Protein AF-A0A914CLN5-F1 (afdb_monomer)

Solvent-accessible surface area (backbone atoms only — not comparable to full-atom values): 12806 Å² total; per-residue (Å²): 121,73,67,61,58,52,56,51,52,61,54,66,71,67,70,72,86,76,73,74,72,50,69,65,57,56,50,52,52,50,51,52,51,51,50,51,52,50,62,74,67,46,94,70,72,65,47,95,75,81,82,74,84,76,81,74,65,47,82,95,55,35,88,79,65,81,69,77,77,56,83,78,65,52,71,94,74,66,58,63,70,63,23,67,44,82,54,98,75,32,36,36,35,22,18,42,55,12,33,41,36,35,27,45,87,72,34,80,76,46,71,30,63,67,36,93,45,80,78,50,65,46,94,64,91,49,78,90,46,24,83,76,19,23,30,37,37,16,49,47,80,71,48,100,68,31,35,34,33,18,14,32,43,53,16,35,32,38,35,28,71,89,75,67,39,71,47,73,81,38,57,40,52,40,68,56,95,86,42,42,39,35,12,28,38,39,56,49,73,78,52,100,87,42,76,49,66,35,26,66,16,59,84,38,33,69,96,45,40,71,54,48,70,65,19,56,58,88,52,44,89

Nearest PDB structures (foldseek):
  4a2l-assembly2_C  TM=6.914E-01  e=2.830E-03  Bacteroides thetaiotaomicron VPI-5482
  4a2m-assembly2_D  TM=4.214E-01  e=9.153E-04  Bacteroides thetaiotaomicron VPI-5482
  4a2l-assembly3_F  TM=4.280E-01  e=2.830E-03  Bacteroides thetaiotaomicron VPI-5482
  4a2m-assembly1_B  TM=4.000E-01  e=1.981E-03  Bacteroides thetaiotaomicron VPI-5482
  4a2m-assembly2_C  TM=4.150E-01  e=2.666E-03  Bacteroides thetaiotaomicron VPI-5482

pLDDT: mean 89.73, std 12.24, range [42.56, 98.62]

Mean predicted aligned error: 9.11 Å

Secondary structure (DSSP, 8-state):
-HHHHHHHHHHHS---------HHHHHHHHHHHHHHHHHHT-S-------PPPPPPS-GGGS---GGGG---TTTTT------EEEETTEEEEEETTTEEEEEETTEEEEEEESS-STTTT-SS--STTHHHH--EEEEEEEETTEEEEEETTTEEEEEETTTTEEEEEEETT-EETTEE---EEEEEEEETTEEEEEES-SS--GGGTHHHHHH------

Radius of gyration: 30.7 Å; Cα contacts (8 Å, |Δi|>4): 361; chains: 1; bounding box: 81×63×91 Å

Sequence (221 aa):
MADKEKLIKDRQQKGSPKSKLNKWVILTVGVLLAAVVTALISPYEPTEYSLPPGPQFTGALAPNTKLQGAELLLKDQVKGPESLIVEDGTIYAAVEDGRILKVVDGKIVKEVILVKNKECQAPEFRMDNTDKCGRPLGLRRLTKNLLICTDAYLGIITIDVEKDKVDVILEGDALVEGTRMHFADDLDLLDENTILFSDASTKYRSKTCPYNHIESQPTGR

Organism: NCBI:txid290746

Structure (mmCIF, N/CA/C/O backbone):
data_AF-A0A914CLN5-F1
#
_entry.id   AF-A0A914CLN5-F1
#
loop_
_atom_site.group_PDB
_atom_site.id
_atom_site.type_symbol
_atom_site.label_atom_id
_atom_site.label_alt_id
_atom_site.label_comp_id
_atom_site.label_asym_id
_atom_site.label_entity_id
_atom_site.label_seq_id
_atom_site.pdbx_PDB_ins_code
_atom_site.Cartn_x
_atom_site.Cartn_y
_atom_site.Cartn_z
_atom_site.occupancy
_atom_site.B_iso_or_equiv
_atom_site.auth_seq_id
_atom_site.auth_comp_id
_atom_site.auth_asym_id
_atom_site.auth_atom_id
_atom_site.pdbx_PDB_model_num
ATOM 1 N N . MET A 1 1 ? 53.331 40.325 -72.248 1.00 56.84 1 MET A N 1
ATOM 2 C CA . MET A 1 1 ? 53.553 39.675 -70.933 1.00 56.84 1 MET A CA 1
ATOM 3 C C . MET A 1 1 ? 52.637 40.207 -69.826 1.00 56.84 1 MET A C 1
ATOM 5 O O . MET A 1 1 ? 52.294 39.419 -68.960 1.00 56.84 1 MET A O 1
ATOM 9 N N . ALA A 1 2 ? 52.148 41.455 -69.892 1.00 57.75 2 ALA A N 1
ATOM 10 C CA . ALA A 1 2 ? 51.269 42.051 -68.871 1.00 57.75 2 ALA A CA 1
ATOM 11 C C . ALA A 1 2 ? 49.848 41.441 -68.748 1.00 57.75 2 ALA A C 1
ATOM 13 O O . ALA A 1 2 ? 49.238 41.516 -67.686 1.00 57.75 2 ALA A O 1
ATOM 14 N N . ASP A 1 3 ? 49.319 40.800 -69.797 1.00 58.16 3 ASP A N 1
ATOM 15 C CA . ASP A 1 3 ? 47.937 40.281 -69.791 1.00 58.16 3 ASP A CA 1
ATOM 16 C C . ASP A 1 3 ? 47.773 38.945 -69.044 1.00 58.16 3 ASP A C 1
ATOM 18 O O . ASP A 1 3 ? 46.740 38.672 -68.433 1.00 58.16 3 ASP A O 1
ATOM 22 N N . LYS A 1 4 ? 48.821 38.108 -69.028 1.00 56.69 4 LYS A N 1
ATOM 23 C CA . LYS A 1 4 ? 48.788 36.816 -68.321 1.00 56.69 4 LYS A CA 1
ATOM 24 C C . LYS A 1 4 ? 48.851 36.990 -66.803 1.00 56.69 4 LYS A C 1
ATOM 26 O O . LYS A 1 4 ? 48.197 36.237 -66.090 1.00 56.69 4 LYS A O 1
ATOM 31 N N . GLU A 1 5 ? 49.567 37.996 -66.303 1.00 58.44 5 GLU A N 1
ATOM 32 C CA . GLU A 1 5 ? 49.617 38.288 -64.862 1.00 58.44 5 GLU A CA 1
ATOM 33 C C . GLU A 1 5 ? 48.281 38.805 -64.316 1.00 58.44 5 GLU A C 1
ATOM 35 O O . GLU A 1 5 ? 47.921 38.497 -63.179 1.00 58.44 5 GLU A O 1
ATOM 40 N N . LYS A 1 6 ? 47.513 39.539 -65.129 1.00 58.38 6 LYS A N 1
ATOM 41 C CA . LYS A 1 6 ? 46.195 40.057 -64.741 1.00 58.38 6 LYS A CA 1
ATOM 42 C C . LYS A 1 6 ? 45.156 38.935 -64.641 1.00 58.38 6 LYS A C 1
ATOM 44 O O . LYS A 1 6 ? 44.456 38.830 -63.639 1.00 58.38 6 LYS A O 1
ATOM 49 N N . LEU A 1 7 ? 45.161 38.014 -65.607 1.00 56.53 7 LEU A N 1
ATOM 50 C CA . LEU A 1 7 ? 44.317 36.810 -65.609 1.00 56.53 7 LEU A CA 1
ATOM 51 C C . LEU A 1 7 ? 44.639 35.829 -64.467 1.00 56.53 7 LEU A C 1
ATOM 53 O O . LEU A 1 7 ? 43.737 35.159 -63.963 1.00 56.53 7 LEU A O 1
ATOM 57 N N . ILE A 1 8 ? 45.903 35.743 -64.038 1.00 59.03 8 ILE A N 1
ATOM 58 C CA . ILE A 1 8 ? 46.309 34.901 -62.900 1.00 59.03 8 ILE A CA 1
ATOM 59 C C . ILE A 1 8 ? 45.885 35.540 -61.567 1.00 59.03 8 ILE A C 1
ATOM 61 O O . ILE A 1 8 ? 45.390 34.829 -60.690 1.00 59.03 8 ILE A O 1
ATOM 65 N N . LYS A 1 9 ? 45.981 36.871 -61.427 1.00 56.34 9 LYS A N 1
ATOM 66 C CA . LYS A 1 9 ? 45.502 37.598 -60.235 1.00 56.34 9 LYS A CA 1
ATOM 67 C C . LYS A 1 9 ? 43.974 37.564 -60.092 1.00 56.34 9 LYS A C 1
ATOM 69 O O . LYS A 1 9 ? 43.485 37.306 -58.993 1.00 56.34 9 LYS A O 1
ATOM 74 N N . ASP A 1 10 ? 43.231 37.697 -61.191 1.00 54.34 10 ASP A N 1
ATOM 75 C CA . ASP A 1 10 ? 41.760 37.613 -61.176 1.00 54.34 10 ASP A CA 1
ATOM 76 C C . ASP A 1 10 ? 41.249 36.194 -60.870 1.00 54.34 10 ASP A C 1
ATOM 78 O O . ASP A 1 10 ? 40.190 36.023 -60.259 1.00 54.34 10 ASP A O 1
ATOM 82 N N . ARG A 1 11 ? 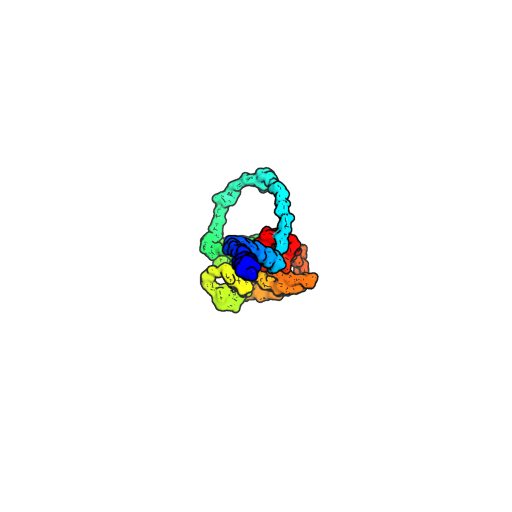42.015 35.151 -61.230 1.00 53.62 11 ARG A N 1
ATOM 83 C CA . ARG A 1 11 ? 41.720 33.764 -60.827 1.00 53.62 11 ARG A CA 1
ATOM 84 C C . ARG A 1 11 ? 42.047 33.486 -59.360 1.00 53.62 11 ARG A C 1
ATOM 86 O O . ARG A 1 11 ? 41.317 32.721 -58.737 1.00 53.62 11 ARG A O 1
ATOM 93 N N . GLN A 1 12 ? 43.087 34.104 -58.796 1.00 52.50 12 GLN A N 1
ATOM 94 C CA . GLN A 1 12 ? 43.434 33.933 -57.379 1.00 52.50 12 GLN A CA 1
ATOM 95 C C . GLN A 1 12 ? 42.499 34.686 -56.415 1.00 52.50 12 GLN A C 1
ATOM 97 O O . GLN A 1 12 ? 42.380 34.280 -55.262 1.00 52.50 12 GLN A O 1
ATOM 102 N N . GLN A 1 13 ? 41.779 35.721 -56.868 1.00 49.94 13 GLN A N 1
ATOM 103 C CA . GLN A 1 13 ? 40.769 36.412 -56.047 1.00 49.94 13 GLN A CA 1
ATOM 104 C C . GLN A 1 13 ? 39.398 35.714 -55.995 1.00 49.94 13 GLN A C 1
ATOM 106 O O . GLN A 1 13 ? 38.598 36.008 -55.107 1.00 49.94 13 GLN A O 1
ATOM 111 N N . LYS A 1 14 ? 39.114 34.754 -56.884 1.00 51.47 14 LYS A N 1
ATOM 112 C CA . LYS A 1 14 ? 37.881 33.945 -56.853 1.00 51.47 14 LYS A CA 1
ATOM 113 C C . LYS A 1 14 ? 38.105 32.618 -56.119 1.00 51.47 14 LYS A C 1
ATOM 115 O O . LYS A 1 14 ? 38.006 31.543 -56.700 1.00 51.47 14 LYS A O 1
ATOM 120 N N . GLY A 1 15 ? 38.407 32.696 -54.825 1.00 42.56 15 GLY A N 1
ATOM 121 C CA . GLY A 1 15 ? 38.571 31.538 -53.940 1.00 42.56 15 GLY A CA 1
ATOM 122 C C . GLY A 1 15 ? 37.422 31.387 -52.940 1.00 42.56 15 GLY A C 1
ATOM 123 O O . GLY A 1 15 ? 37.478 31.973 -51.867 1.00 42.56 15 GLY A O 1
ATOM 124 N N . SER A 1 16 ? 36.437 30.557 -53.311 1.00 45.75 16 SER A N 1
ATOM 125 C CA . SER A 1 16 ? 35.308 29.997 -52.537 1.00 45.75 16 SER A CA 1
ATOM 126 C C . SER A 1 16 ? 34.358 30.985 -51.824 1.00 45.75 16 SER A C 1
ATOM 128 O O . SER A 1 16 ? 34.758 31.634 -50.853 1.00 45.75 16 SER A O 1
ATOM 130 N N . PRO A 1 17 ? 33.058 31.067 -52.201 1.00 47.94 17 PRO A N 1
ATOM 131 C CA . PRO A 1 17 ? 32.072 31.655 -51.306 1.00 47.94 17 PRO A CA 1
ATOM 132 C C . PRO A 1 17 ? 32.055 30.791 -50.045 1.00 47.94 17 PRO A C 1
ATOM 134 O O . PRO A 1 17 ? 31.545 29.673 -50.062 1.00 47.94 17 PRO A O 1
ATOM 137 N N . LYS A 1 18 ? 32.628 31.292 -48.943 1.00 49.69 18 LYS A N 1
ATOM 138 C CA . LYS A 1 18 ? 32.402 30.705 -47.621 1.00 49.69 18 LYS A CA 1
ATOM 139 C C . LYS A 1 18 ? 30.897 30.773 -47.402 1.00 49.69 18 LYS A C 1
ATOM 141 O O . LYS A 1 18 ? 30.385 31.833 -47.041 1.00 49.69 18 LYS A O 1
ATOM 1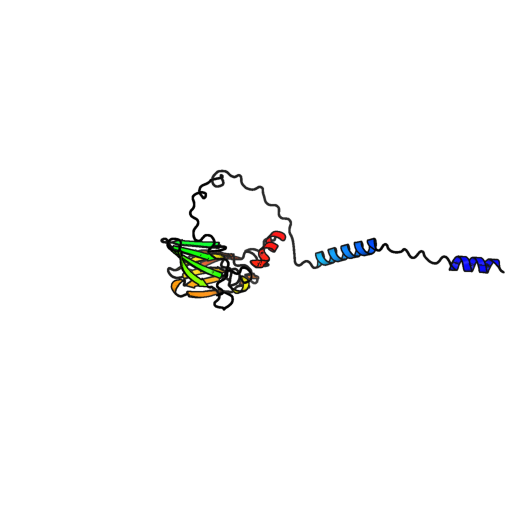46 N N . SER A 1 19 ? 30.184 29.685 -47.689 1.00 58.84 19 SER A N 1
ATOM 147 C CA . SER A 1 19 ? 28.770 29.564 -47.380 1.00 58.84 19 SER A CA 1
ATOM 148 C C . SER A 1 19 ? 28.678 29.818 -45.885 1.00 58.84 19 SER A C 1
ATOM 150 O O . SER A 1 19 ? 29.147 29.000 -45.091 1.00 58.84 19 SER A O 1
ATOM 152 N N . LYS A 1 20 ? 28.193 30.998 -45.489 1.00 65.25 20 LYS A N 1
ATOM 153 C CA . LYS A 1 20 ? 27.927 31.289 -44.085 1.00 65.25 20 LYS A CA 1
ATOM 154 C C . LYS A 1 20 ? 26.790 30.355 -43.719 1.00 65.25 20 LYS A C 1
ATOM 156 O O . LYS A 1 20 ? 25.634 30.669 -43.988 1.00 65.25 20 LYS A O 1
ATOM 161 N N . LEU A 1 21 ? 27.149 29.169 -43.232 1.00 66.81 21 LEU A N 1
ATOM 162 C CA . LEU A 1 21 ? 26.204 28.158 -42.809 1.00 66.81 21 LEU A CA 1
ATOM 163 C C . LEU A 1 21 ? 25.275 28.862 -41.828 1.00 66.81 21 LEU A C 1
ATOM 165 O O . LEU A 1 21 ? 25.732 29.454 -40.845 1.00 66.81 21 LEU A O 1
ATOM 169 N N . ASN A 1 22 ? 24.004 28.949 -42.207 1.00 84.75 22 ASN A N 1
ATOM 170 C CA . ASN A 1 22 ? 23.051 29.782 -41.503 1.00 84.75 22 ASN A CA 1
ATOM 171 C C . ASN A 1 22 ? 23.035 29.321 -40.040 1.00 84.75 22 ASN A C 1
ATOM 173 O O . ASN A 1 22 ? 22.864 28.131 -39.780 1.00 84.75 22 ASN A O 1
ATOM 177 N N . LYS A 1 23 ? 23.246 30.237 -39.086 1.00 86.56 23 LYS A N 1
ATOM 178 C CA . LYS A 1 23 ? 23.276 29.897 -37.653 1.00 86.56 23 LYS A CA 1
ATOM 179 C C . LYS A 1 23 ? 22.009 29.145 -37.234 1.00 86.56 23 LYS A C 1
ATOM 181 O O . LYS A 1 23 ? 22.084 28.256 -36.397 1.00 86.56 23 LYS A O 1
ATOM 186 N N . TRP A 1 24 ? 20.887 29.440 -37.890 1.00 90.44 24 TRP A N 1
ATOM 187 C CA . TRP A 1 24 ? 19.631 28.717 -37.730 1.00 90.44 24 TRP A CA 1
ATOM 188 C C . TRP A 1 24 ? 19.710 27.262 -38.200 1.00 90.44 24 TRP A C 1
ATOM 190 O O . TRP A 1 24 ? 19.228 26.391 -37.497 1.00 90.44 24 TRP A O 1
ATOM 200 N N . VAL A 1 25 ? 20.388 26.967 -39.314 1.00 91.19 25 VAL A N 1
ATOM 201 C CA . VAL A 1 25 ? 20.593 25.588 -39.798 1.00 91.19 25 VAL A CA 1
ATOM 202 C C . VAL A 1 25 ? 21.464 24.791 -38.829 1.00 91.19 25 VAL A C 1
ATOM 204 O O . VAL A 1 25 ? 21.130 23.655 -38.512 1.00 91.19 25 VAL A O 1
ATOM 207 N N . ILE A 1 26 ? 22.544 25.387 -38.312 1.00 90.81 26 ILE A N 1
ATOM 208 C CA . ILE A 1 26 ? 23.397 24.736 -37.301 1.00 90.81 26 ILE A CA 1
ATOM 209 C C . ILE A 1 26 ? 22.591 24.449 -36.031 1.00 90.81 26 ILE A C 1
ATOM 211 O O . ILE A 1 26 ? 22.669 23.347 -35.497 1.00 90.81 26 ILE A O 1
ATOM 215 N N . LEU A 1 27 ? 21.795 25.420 -35.572 1.00 93.94 27 LEU A N 1
ATOM 216 C CA . LEU A 1 27 ? 20.941 25.258 -34.400 1.00 93.94 27 LEU A CA 1
ATOM 217 C C . LEU A 1 27 ? 19.903 24.150 -34.615 1.00 93.94 27 LEU A C 1
ATOM 219 O O . LEU A 1 27 ? 19.777 23.275 -33.767 1.00 93.94 27 LEU A O 1
ATOM 223 N N . THR A 1 28 ? 19.202 24.141 -35.752 1.00 94.56 28 THR A N 1
ATOM 224 C CA . THR A 1 28 ? 18.200 23.115 -36.069 1.00 94.56 28 THR A CA 1
ATOM 225 C C . THR A 1 28 ? 18.823 21.724 -36.138 1.00 94.56 28 THR A C 1
ATOM 227 O O . THR A 1 28 ? 18.295 20.797 -35.533 1.00 94.56 28 THR A O 1
ATOM 230 N N . VAL A 1 29 ? 19.964 21.571 -36.818 1.00 95.50 29 VAL A N 1
ATOM 231 C CA . VAL A 1 29 ? 20.683 20.288 -36.881 1.00 95.50 29 VAL A CA 1
ATOM 232 C C . VAL A 1 29 ? 21.146 19.854 -35.491 1.00 95.50 29 VAL A C 1
ATOM 234 O O . VAL A 1 29 ? 20.991 18.689 -35.142 1.00 95.50 29 VAL A O 1
ATOM 237 N N . GLY A 1 30 ? 21.653 20.783 -34.675 1.00 95.25 30 GLY A N 1
ATOM 238 C CA . GLY A 1 30 ? 22.045 20.512 -33.292 1.00 95.25 30 GLY A CA 1
ATOM 239 C C . GLY A 1 30 ? 20.877 20.044 -32.420 1.00 95.25 30 GLY A C 1
ATOM 240 O O . GLY A 1 30 ? 21.018 19.063 -31.697 1.00 95.25 30 GLY A O 1
ATOM 241 N N . VAL A 1 31 ? 19.712 20.691 -32.526 1.00 95.88 31 VAL A N 1
ATOM 242 C CA . VAL A 1 31 ? 18.489 20.299 -31.802 1.00 95.88 31 VAL A CA 1
ATOM 243 C C . VAL A 1 31 ? 17.991 18.926 -32.254 1.00 95.88 31 VAL A C 1
ATOM 245 O O . VAL A 1 31 ? 17.651 18.102 -31.411 1.00 95.88 31 VAL A O 1
ATOM 248 N N . LEU A 1 32 ? 17.990 18.644 -33.560 1.00 95.38 32 LEU A N 1
ATOM 249 C CA . LEU A 1 32 ? 17.591 17.335 -34.086 1.00 95.38 32 LEU A CA 1
ATOM 250 C C . LEU A 1 32 ? 18.542 16.224 -33.627 1.00 95.38 32 LEU A C 1
ATOM 252 O O . LEU A 1 32 ? 18.081 15.174 -33.192 1.00 95.38 32 LEU A O 1
ATOM 256 N N . LEU A 1 33 ? 19.856 16.462 -33.664 1.00 94.88 33 LEU A N 1
ATOM 257 C CA . LEU A 1 33 ? 20.849 15.526 -33.133 1.00 94.88 33 LEU A CA 1
ATOM 258 C C . LEU A 1 33 ? 20.643 15.279 -31.639 1.00 94.88 33 LEU A C 1
ATOM 260 O O . LEU A 1 33 ? 20.644 14.128 -31.216 1.00 94.88 33 LEU A O 1
ATOM 264 N N . ALA A 1 34 ? 20.419 16.332 -30.849 1.00 92.50 34 ALA A N 1
ATOM 265 C CA . ALA A 1 34 ? 20.137 16.193 -29.425 1.00 92.50 34 ALA A CA 1
ATOM 266 C C . ALA A 1 34 ? 18.855 15.381 -29.174 1.00 92.50 34 ALA A C 1
ATOM 268 O O . ALA A 1 34 ? 18.849 14.505 -28.311 1.00 92.50 34 ALA A O 1
ATOM 269 N N . ALA A 1 35 ? 17.795 15.614 -29.954 1.00 91.06 35 ALA A N 1
ATOM 270 C CA . ALA A 1 35 ? 16.549 14.858 -29.860 1.00 91.06 35 ALA A CA 1
ATOM 271 C C . ALA A 1 35 ? 16.745 13.373 -30.208 1.00 91.06 35 ALA A C 1
ATOM 273 O O . ALA A 1 35 ? 16.283 12.510 -29.467 1.00 91.06 35 ALA A O 1
ATOM 274 N N . VAL A 1 36 ? 17.482 13.066 -31.282 1.00 91.88 36 VAL A N 1
ATOM 275 C CA . VAL A 1 36 ? 17.797 11.683 -31.679 1.00 91.88 36 VAL A CA 1
ATOM 276 C C . VAL A 1 36 ? 18.651 10.987 -30.623 1.00 91.88 36 VAL A C 1
ATOM 278 O O . VAL A 1 36 ? 18.335 9.868 -30.235 1.00 91.88 36 VAL A O 1
ATOM 281 N N . VAL A 1 37 ? 19.698 11.641 -30.112 1.00 91.62 37 VAL A N 1
ATOM 282 C CA . VAL A 1 37 ? 20.533 11.073 -29.042 1.00 91.62 37 VAL A CA 1
ATOM 283 C C . VAL A 1 37 ? 19.693 10.802 -27.797 1.00 91.62 37 VAL A C 1
ATOM 285 O O . VAL A 1 37 ? 19.788 9.712 -27.248 1.00 91.62 37 VAL A O 1
ATOM 288 N N . THR A 1 38 ? 18.832 11.743 -27.397 1.00 85.12 38 THR A N 1
ATOM 289 C CA . THR A 1 38 ? 17.929 11.578 -26.244 1.00 85.12 38 THR A CA 1
ATOM 290 C C . THR A 1 38 ? 16.971 10.404 -26.442 1.00 85.12 38 THR A C 1
ATOM 292 O O . THR A 1 38 ? 16.766 9.630 -25.513 1.00 85.12 38 THR A O 1
ATOM 295 N N . ALA A 1 39 ? 16.427 10.230 -27.649 1.00 83.19 39 ALA A N 1
ATOM 296 C CA . ALA A 1 39 ? 15.564 9.096 -27.970 1.00 83.19 39 ALA A CA 1
ATOM 297 C C . ALA A 1 39 ? 16.322 7.756 -27.926 1.00 83.19 39 ALA A C 1
ATOM 299 O O . ALA A 1 39 ? 15.785 6.777 -27.423 1.00 83.19 39 ALA A O 1
ATOM 300 N N . LEU A 1 40 ? 17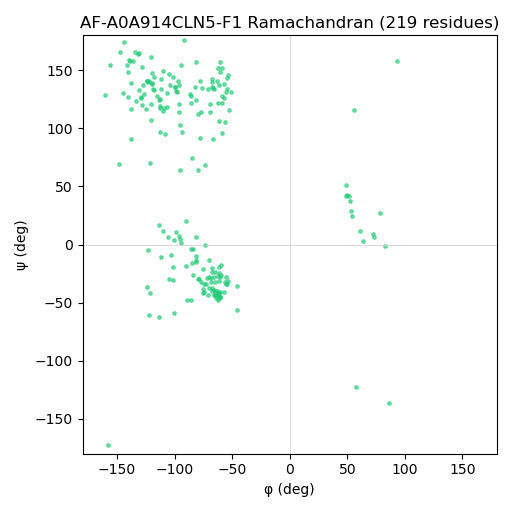.574 7.716 -28.397 1.00 85.31 40 LEU A N 1
ATOM 301 C CA . LEU A 1 40 ? 18.394 6.497 -28.417 1.00 85.31 40 LEU A CA 1
ATOM 302 C C . LEU A 1 40 ? 18.887 6.058 -27.031 1.00 85.31 40 LEU A C 1
ATOM 304 O O . LEU A 1 40 ? 19.125 4.872 -26.832 1.00 85.31 40 LEU A O 1
ATOM 308 N N . ILE A 1 41 ? 19.068 6.992 -26.091 1.00 88.88 41 ILE A N 1
ATOM 309 C CA . ILE A 1 41 ? 19.506 6.693 -2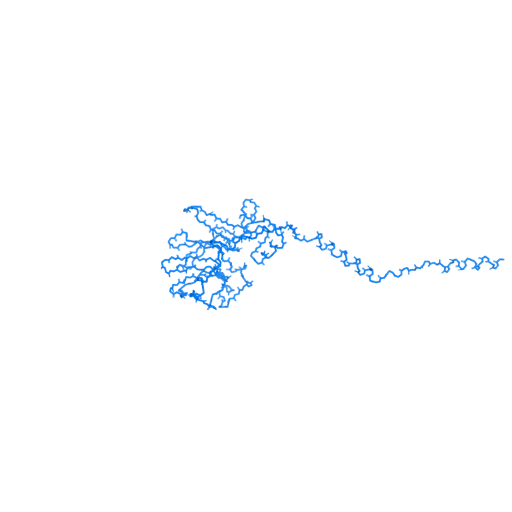4.712 1.00 88.88 41 ILE A CA 1
ATOM 310 C C . ILE A 1 41 ? 18.351 6.676 -23.706 1.00 88.88 41 ILE A C 1
ATOM 312 O O . ILE A 1 41 ? 18.588 6.571 -22.502 1.00 88.88 41 ILE A O 1
ATOM 316 N N . SER A 1 42 ? 17.115 6.840 -24.178 1.00 83.69 42 SER A N 1
ATOM 317 C CA . SER A 1 42 ? 15.934 6.837 -23.323 1.00 83.69 42 SER A CA 1
ATOM 318 C C . SER A 1 42 ? 15.847 5.501 -22.574 1.00 83.69 42 SER A C 1
ATOM 320 O O . SER A 1 42 ? 15.855 4.457 -23.222 1.00 83.69 42 SER A O 1
ATOM 322 N N . PRO A 1 43 ? 15.714 5.495 -21.233 1.00 83.50 43 PRO A N 1
ATOM 323 C CA . PRO A 1 43 ? 15.467 4.266 -20.476 1.00 83.50 43 PRO A CA 1
ATOM 324 C C . PRO A 1 43 ? 14.028 3.755 -20.659 1.00 83.50 43 PRO A C 1
ATOM 326 O O . PRO A 1 43 ? 13.645 2.756 -20.040 1.00 83.50 43 PRO A O 1
ATOM 329 N N . TYR A 1 44 ? 13.226 4.487 -21.445 1.00 84.81 44 TYR A N 1
ATOM 330 C CA . TYR A 1 44 ? 11.816 4.222 -21.632 1.00 84.81 44 TYR A CA 1
ATOM 331 C C . TYR A 1 44 ? 11.511 3.469 -22.920 1.00 84.81 44 TYR A C 1
ATOM 333 O O . TYR A 1 44 ? 11.992 3.856 -23.986 1.00 84.81 44 TYR A O 1
ATOM 341 N N . GLU A 1 45 ? 10.641 2.469 -22.819 1.00 86.75 45 GLU A N 1
ATOM 342 C CA . GLU A 1 45 ? 10.209 1.616 -23.932 1.00 86.75 45 GLU A CA 1
ATOM 343 C C . GLU A 1 45 ? 8.685 1.708 -24.115 1.00 86.75 45 GLU A C 1
ATOM 345 O O . GLU A 1 45 ? 7.964 0.765 -23.791 1.00 86.75 45 GLU A O 1
ATOM 350 N N . PRO A 1 46 ? 8.149 2.849 -24.586 1.00 87.94 46 PRO A N 1
ATOM 351 C CA . PRO A 1 46 ? 6.712 3.014 -24.731 1.00 87.94 46 PRO A CA 1
ATOM 352 C C . PRO A 1 46 ? 6.146 2.095 -25.810 1.00 87.94 46 PRO A C 1
ATOM 354 O O . PRO A 1 46 ? 6.670 2.009 -26.922 1.00 87.94 46 PRO A O 1
ATOM 357 N N . THR A 1 47 ? 5.037 1.445 -25.480 1.00 89.75 47 THR A N 1
ATOM 358 C CA . THR A 1 47 ? 4.251 0.629 -26.404 1.00 89.75 47 THR A CA 1
ATOM 359 C C . THR A 1 47 ? 2.907 1.275 -26.669 1.00 89.75 47 THR A C 1
ATOM 361 O O . THR A 1 47 ? 2.300 1.885 -25.791 1.00 89.75 47 THR A O 1
ATOM 364 N N . GLU A 1 48 ? 2.445 1.167 -27.913 1.00 89.75 48 GLU A N 1
ATOM 365 C CA . GLU A 1 48 ? 1.100 1.603 -28.254 1.00 89.75 48 GLU A CA 1
ATOM 366 C C . GLU A 1 48 ? 0.095 0.655 -27.600 1.00 89.75 48 GLU A C 1
ATOM 368 O O . GLU A 1 48 ? 0.084 -0.547 -27.868 1.00 89.75 48 GLU A O 1
ATOM 373 N N . TYR A 1 49 ? -0.764 1.212 -26.754 1.00 87.75 49 TYR A N 1
ATOM 374 C CA . TYR A 1 49 ? -1.871 0.491 -26.156 1.00 87.75 49 TYR A CA 1
ATOM 375 C C . TYR A 1 49 ? -3.159 1.284 -26.353 1.00 87.75 49 TYR A C 1
ATOM 377 O O . TYR A 1 49 ? -3.242 2.467 -26.020 1.00 87.75 49 TYR A O 1
ATOM 385 N N . SER A 1 50 ? -4.172 0.628 -26.915 1.00 90.00 50 SER A N 1
ATOM 386 C CA . SER A 1 50 ? -5.491 1.215 -27.130 1.00 90.00 50 SER A CA 1
ATOM 387 C C . SER A 1 50 ? -6.498 0.515 -26.234 1.00 90.00 50 SER A C 1
ATOM 389 O O . SER A 1 50 ? -6.702 -0.696 -26.338 1.00 90.00 50 SER A O 1
ATOM 391 N N . LEU A 1 51 ? -7.120 1.279 -25.337 1.00 88.62 51 LEU A N 1
ATOM 392 C CA . LEU A 1 51 ? -8.167 0.754 -24.474 1.00 88.62 51 LEU A CA 1
ATOM 393 C C . LEU A 1 51 ? -9.400 0.394 -25.315 1.00 88.62 51 LEU A C 1
ATOM 395 O O . LEU A 1 51 ? -9.818 1.196 -26.159 1.00 88.62 51 LEU A O 1
ATOM 399 N N . PRO A 1 52 ? -10.029 -0.770 -25.074 1.00 92.75 52 PRO A N 1
ATOM 400 C CA . PRO A 1 52 ? -11.322 -1.055 -25.673 1.00 92.75 52 PRO A CA 1
ATOM 401 C C . PRO A 1 52 ? -12.351 -0.010 -25.208 1.00 92.75 52 PRO A C 1
ATOM 403 O O . PRO A 1 52 ? -12.182 0.599 -24.145 1.00 92.75 52 PRO A O 1
ATOM 406 N N . PRO A 1 53 ? -13.444 0.198 -25.963 1.00 94.31 53 PRO A N 1
ATOM 407 C CA . PRO A 1 53 ? -14.545 1.031 -25.501 1.00 94.31 53 PRO A CA 1
ATOM 408 C C . PRO A 1 53 ? -14.999 0.598 -24.104 1.00 94.31 53 PRO A C 1
ATOM 410 O O . PRO A 1 53 ? -15.210 -0.590 -23.854 1.00 94.31 53 PRO A O 1
ATOM 413 N N . GLY A 1 54 ? -15.144 1.566 -23.198 1.00 93.31 54 GLY A N 1
ATOM 414 C CA . GLY A 1 54 ? -15.602 1.295 -21.840 1.00 93.31 54 GLY A CA 1
ATOM 415 C C . GLY A 1 54 ? -16.991 0.638 -21.823 1.00 93.31 54 GLY A C 1
ATOM 416 O O . GLY A 1 54 ? -17.792 0.855 -22.741 1.00 93.31 54 GLY A O 1
ATOM 417 N N . PRO A 1 55 ? -17.306 -0.161 -20.789 1.00 94.31 55 PRO A N 1
ATOM 418 C CA . PRO A 1 55 ? -18.622 -0.772 -20.655 1.00 94.31 55 PRO A CA 1
ATOM 419 C C . PRO A 1 55 ? -19.713 0.299 -20.520 1.00 94.31 55 PRO A C 1
ATOM 421 O O . PRO A 1 55 ? -19.484 1.390 -19.999 1.00 94.31 55 PRO A O 1
ATOM 424 N N . GLN A 1 56 ? -20.930 -0.020 -20.963 1.00 95.88 56 GLN A N 1
ATOM 425 C CA . GLN A 1 56 ? -22.068 0.880 -20.780 1.00 95.88 56 GLN A CA 1
ATOM 426 C C . GLN A 1 56 ? -22.439 0.985 -19.295 1.00 95.88 56 GLN A C 1
ATOM 428 O O . GLN A 1 56 ? -22.500 -0.028 -18.596 1.00 95.88 56 GLN A O 1
ATOM 433 N N . PHE A 1 57 ? -22.775 2.191 -18.830 1.00 96.25 57 PHE A N 1
ATOM 434 C CA . PHE A 1 57 ? -23.250 2.445 -17.464 1.00 96.25 57 PHE A CA 1
ATOM 435 C C . PHE A 1 57 ? -24.692 1.963 -17.258 1.00 96.25 57 PHE A C 1
ATOM 437 O O . PHE A 1 57 ? -25.634 2.741 -17.118 1.00 96.25 57 PHE A O 1
ATOM 444 N N . THR A 1 58 ? -24.867 0.646 -17.275 1.00 97.19 58 THR A N 1
ATOM 445 C CA . THR A 1 58 ? -26.145 -0.053 -17.111 1.00 97.19 58 THR A CA 1
ATOM 446 C C . THR A 1 58 ? -26.003 -1.176 -16.082 1.00 97.19 58 THR A C 1
ATOM 448 O O . THR A 1 58 ? -24.891 -1.557 -15.710 1.00 97.19 58 THR A O 1
ATOM 451 N N . GLY A 1 59 ? -27.127 -1.698 -15.577 1.00 95.44 59 GLY A N 1
ATOM 452 C CA . GLY A 1 59 ? -27.121 -2.761 -14.567 1.00 95.44 59 GLY A CA 1
ATOM 453 C C . GLY A 1 59 ? -26.345 -2.352 -13.311 1.00 95.44 59 GLY A C 1
ATOM 454 O O . GLY A 1 59 ? -26.652 -1.333 -12.697 1.00 95.44 59 GLY A O 1
ATOM 455 N N . ALA A 1 60 ? -25.321 -3.130 -12.953 1.00 94.50 60 ALA A N 1
ATOM 456 C CA . ALA A 1 60 ? -24.460 -2.849 -11.802 1.00 94.50 60 ALA A CA 1
ATOM 457 C C . ALA A 1 60 ? -23.637 -1.551 -11.943 1.00 94.50 60 ALA A C 1
ATOM 459 O O . ALA A 1 60 ? -23.265 -0.961 -10.934 1.00 94.50 60 ALA A O 1
ATOM 460 N N . LEU A 1 61 ? -23.386 -1.091 -13.175 1.00 95.12 61 LEU A N 1
ATOM 461 C CA . LEU A 1 61 ? -22.638 0.137 -13.470 1.00 95.12 61 LEU A CA 1
ATOM 462 C C . LEU A 1 61 ? -23.550 1.355 -13.677 1.00 95.12 61 LEU A C 1
ATOM 464 O O . LEU A 1 61 ? -23.070 2.423 -14.054 1.00 95.12 61 LEU A O 1
ATOM 468 N N . ALA A 1 62 ? -24.865 1.208 -13.485 1.00 97.38 62 ALA A N 1
ATOM 469 C CA . ALA A 1 62 ? -25.794 2.320 -13.622 1.00 97.38 62 ALA A CA 1
ATOM 470 C C . ALA A 1 62 ? -25.475 3.429 -12.594 1.00 97.38 62 ALA A C 1
ATOM 472 O O . ALA A 1 62 ? -25.233 3.123 -11.416 1.00 97.38 62 ALA A O 1
ATOM 473 N N . PRO A 1 63 ? -25.503 4.717 -12.992 1.00 96.25 63 PRO A N 1
ATOM 474 C CA . PRO A 1 63 ? -25.250 5.820 -12.073 1.00 96.25 63 PRO A CA 1
ATOM 475 C C . PRO A 1 63 ? -26.218 5.789 -10.886 1.00 96.25 63 PRO A C 1
ATOM 477 O O . PRO A 1 63 ? -27.413 5.541 -11.049 1.00 96.25 63 PRO A O 1
ATOM 480 N N . ASN A 1 64 ? -25.713 6.053 -9.681 1.00 95.44 64 ASN A N 1
ATOM 481 C CA . ASN A 1 64 ? -26.524 6.099 -8.469 1.00 95.44 64 ASN A CA 1
ATOM 482 C C . ASN A 1 64 ? -25.978 7.124 -7.464 1.00 95.44 64 ASN A C 1
ATOM 484 O O . ASN A 1 64 ? -24.852 7.597 -7.584 1.00 95.44 64 ASN A O 1
ATOM 488 N N . THR A 1 65 ? -26.789 7.455 -6.461 1.00 96.94 65 THR A N 1
ATOM 489 C CA . THR A 1 65 ? -26.482 8.462 -5.436 1.00 96.94 65 THR A CA 1
ATOM 490 C C . THR A 1 65 ? -26.318 7.865 -4.039 1.00 96.94 65 THR A C 1
ATOM 492 O O . THR A 1 65 ? -26.351 8.597 -3.054 1.00 96.94 65 THR A O 1
ATOM 495 N N . LYS A 1 66 ? -26.120 6.543 -3.920 1.00 94.69 66 LYS A N 1
ATOM 496 C CA . LYS A 1 66 ? -26.107 5.838 -2.623 1.00 94.69 66 LYS A CA 1
ATOM 497 C C . LYS A 1 66 ? -25.095 6.419 -1.629 1.00 94.69 66 LYS A C 1
ATOM 499 O O . LYS A 1 66 ? -25.367 6.447 -0.436 1.00 94.69 66 LYS A O 1
ATOM 504 N N . LEU A 1 67 ? -23.960 6.916 -2.124 1.00 94.62 67 LEU A N 1
ATOM 505 C CA . LEU A 1 67 ? -22.892 7.493 -1.303 1.00 94.62 67 LEU A CA 1
ATOM 506 C C . LEU A 1 67 ? -23.087 8.983 -0.964 1.00 94.62 67 LEU A C 1
ATOM 508 O O . LEU A 1 67 ? -22.301 9.522 -0.194 1.00 94.62 67 LEU A O 1
ATOM 512 N N . GLN A 1 68 ? -24.122 9.665 -1.477 1.00 95.81 68 GLN A N 1
ATOM 513 C CA . GLN A 1 68 ? -24.359 11.086 -1.156 1.00 95.81 68 GLN A CA 1
ATOM 514 C C . GLN A 1 68 ? -24.716 11.321 0.319 1.00 95.81 68 GLN A C 1
ATOM 516 O O . GLN A 1 68 ? -24.455 12.400 0.839 1.00 95.81 68 GLN A O 1
ATOM 521 N N . GLY A 1 69 ? -25.316 10.328 0.980 1.00 94.00 69 GLY A N 1
ATOM 522 C CA . GLY A 1 69 ? -25.645 10.369 2.408 1.00 94.00 69 GLY A CA 1
ATOM 523 C C . GLY A 1 69 ? -24.636 9.643 3.299 1.00 94.00 69 GLY A C 1
ATOM 524 O O . GLY A 1 69 ? -24.948 9.389 4.458 1.00 94.00 69 GLY A O 1
ATOM 525 N N . ALA A 1 70 ? -23.478 9.244 2.762 1.00 94.06 70 ALA A N 1
ATOM 526 C CA . ALA A 1 70 ? -22.468 8.541 3.540 1.00 94.06 70 ALA A CA 1
ATOM 527 C C . ALA A 1 70 ? -21.849 9.463 4.600 1.00 94.06 70 ALA A C 1
ATOM 529 O O . ALA A 1 70 ? -21.604 10.647 4.359 1.00 94.06 70 ALA A O 1
ATOM 530 N N . GLU A 1 71 ? -21.569 8.903 5.772 1.00 93.00 71 GLU A N 1
ATOM 531 C CA . GLU A 1 71 ? -20.800 9.584 6.805 1.00 93.00 71 GLU A CA 1
ATOM 532 C C . GLU A 1 71 ? -19.310 9.577 6.442 1.00 93.00 71 GLU A C 1
ATOM 534 O O . GLU A 1 71 ? -18.754 8.553 6.043 1.00 93.00 71 GLU A O 1
ATOM 539 N N . LEU A 1 72 ? -18.655 10.730 6.594 1.00 93.56 72 LEU A N 1
ATOM 540 C CA . LEU A 1 72 ? -17.216 10.862 6.389 1.00 93.56 72 LEU A CA 1
ATOM 541 C C . LEU A 1 72 ? -16.492 10.719 7.727 1.00 93.56 72 LEU A C 1
ATOM 543 O O . LEU A 1 72 ? -16.436 11.661 8.519 1.00 93.56 72 LEU A O 1
ATOM 547 N N . LEU A 1 73 ? -15.906 9.549 7.958 1.00 93.69 73 LEU A N 1
ATOM 548 C CA . LEU A 1 73 ? -15.072 9.297 9.129 1.00 93.69 73 LEU A CA 1
ATOM 549 C C . LEU A 1 73 ? -13.678 9.904 8.941 1.00 93.69 73 LEU A C 1
ATOM 551 O O . LEU A 1 73 ? -13.107 9.832 7.856 1.00 93.69 73 LEU A O 1
ATOM 555 N N . LEU A 1 74 ? -13.121 10.480 10.013 1.00 94.31 74 LEU A N 1
ATOM 556 C CA . LEU A 1 74 ? -11.732 10.969 10.072 1.00 94.31 74 LEU A CA 1
ATOM 557 C C . LEU A 1 74 ? -11.342 11.939 8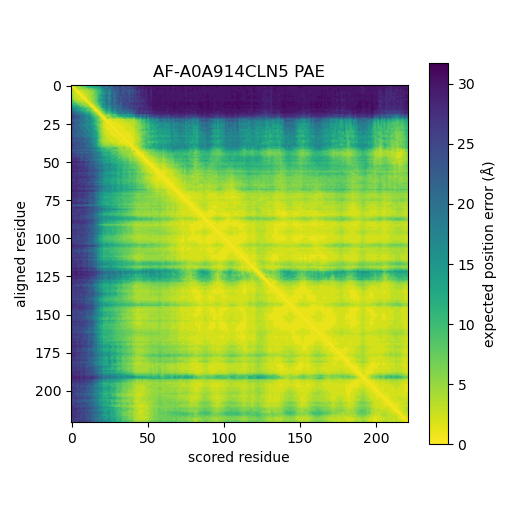.940 1.00 94.31 74 LEU A C 1
ATOM 559 O O . LEU A 1 74 ? -10.172 12.031 8.555 1.00 94.31 74 LEU A O 1
ATOM 563 N N . LYS A 1 75 ? -12.320 12.688 8.417 1.00 94.25 75 LYS A N 1
ATOM 564 C CA . LYS A 1 75 ? -12.088 13.685 7.372 1.00 94.25 75 LYS A CA 1
ATOM 565 C C . LYS A 1 75 ? -11.004 14.671 7.817 1.00 94.25 75 LYS A C 1
ATOM 567 O O . LYS A 1 75 ? -11.024 15.141 8.954 1.00 94.25 75 LYS A O 1
ATOM 572 N N . ASP A 1 76 ? -10.062 14.940 6.916 1.00 92.31 76 ASP A N 1
ATOM 573 C CA . ASP A 1 76 ? -8.915 15.838 7.108 1.00 92.31 76 ASP A CA 1
ATOM 574 C C . ASP A 1 76 ? -7.915 15.402 8.204 1.00 92.31 76 ASP A C 1
ATOM 576 O O . ASP A 1 76 ? -6.924 16.091 8.439 1.00 92.31 76 ASP A O 1
ATOM 580 N N . GLN A 1 77 ? -8.127 14.242 8.840 1.00 91.31 77 GLN A N 1
ATOM 581 C CA . GLN A 1 77 ? -7.232 13.664 9.854 1.00 91.31 77 GLN A CA 1
ATOM 582 C C . GLN A 1 77 ? -6.356 12.541 9.287 1.00 91.31 77 GLN A C 1
ATOM 584 O O . GLN A 1 77 ? -5.238 12.334 9.752 1.00 91.31 77 GLN A O 1
ATOM 589 N N . VAL A 1 78 ? -6.861 11.816 8.286 1.00 91.31 78 VAL A N 1
ATOM 590 C CA . VAL A 1 78 ? -6.182 10.686 7.642 1.00 91.31 78 VAL A CA 1
ATOM 591 C C . VAL A 1 78 ? -6.073 10.936 6.141 1.00 91.31 78 VAL A C 1
ATOM 593 O O . VAL A 1 78 ? -7.003 11.457 5.526 1.00 91.31 78 VAL A O 1
ATOM 596 N N . LYS A 1 79 ? -4.935 10.563 5.547 1.00 92.00 79 LYS A N 1
ATOM 597 C CA . LYS A 1 79 ? -4.663 10.708 4.113 1.00 92.00 79 LYS A CA 1
ATOM 598 C C . LYS A 1 79 ? -4.331 9.367 3.472 1.00 92.00 79 LYS A C 1
ATOM 600 O O . LYS A 1 79 ? -3.656 8.540 4.078 1.00 92.00 79 LYS A O 1
ATOM 605 N N . GLY A 1 80 ? -4.848 9.182 2.259 1.00 92.31 80 GLY A N 1
ATOM 606 C CA . GLY A 1 80 ? -4.621 8.005 1.423 1.00 92.31 80 GLY A CA 1
ATOM 607 C C . GLY A 1 80 ? -4.825 6.655 2.123 1.00 92.31 80 GLY A C 1
ATOM 608 O O . GLY A 1 80 ? -3.907 5.837 2.067 1.00 92.31 80 GLY A O 1
ATOM 609 N N . PRO A 1 81 ? -5.964 6.406 2.811 1.00 95.06 81 PRO A N 1
ATOM 610 C CA . PRO A 1 81 ? -6.287 5.048 3.228 1.00 95.06 81 PRO A CA 1
ATOM 611 C C . PRO A 1 81 ? -6.462 4.169 1.981 1.00 95.06 81 PRO A C 1
ATOM 613 O O . PRO A 1 81 ? -7.297 4.493 1.139 1.00 95.06 81 PRO A O 1
ATOM 616 N N . GLU A 1 82 ? -5.681 3.094 1.863 1.00 95.12 82 GLU A N 1
ATOM 617 C CA . GLU A 1 82 ? -5.665 2.252 0.656 1.00 95.12 82 GLU A CA 1
ATOM 618 C C . GLU A 1 82 ? -6.482 0.972 0.814 1.00 95.12 82 GLU A C 1
ATOM 620 O O . GLU A 1 82 ? -7.463 0.763 0.108 1.00 95.12 82 GLU A O 1
ATOM 625 N N . SER A 1 83 ? -6.122 0.144 1.796 1.00 97.06 83 SER A N 1
ATOM 626 C CA . SER A 1 83 ? -6.838 -1.091 2.112 1.00 97.06 83 SER A CA 1
ATOM 627 C C . SER A 1 83 ? -7.400 -1.042 3.524 1.00 97.06 83 SER A C 1
ATOM 629 O O . SER A 1 83 ? -6.787 -0.504 4.455 1.00 97.06 83 SER A O 1
ATOM 631 N N . LEU A 1 84 ? -8.586 -1.631 3.671 1.00 97.19 84 LEU A N 1
ATOM 632 C CA . LEU A 1 84 ? -9.364 -1.647 4.901 1.00 97.19 84 LEU A CA 1
ATOM 633 C C . LEU A 1 84 ? -9.690 -3.083 5.312 1.00 97.19 84 LEU A C 1
ATOM 635 O O . LEU A 1 84 ? -10.071 -3.903 4.482 1.00 97.19 84 LEU A O 1
ATOM 639 N N . ILE A 1 85 ? -9.635 -3.355 6.613 1.00 97.88 85 ILE A N 1
ATOM 640 C CA . ILE A 1 85 ? -10.267 -4.529 7.227 1.00 97.88 85 ILE A CA 1
ATOM 641 C C . ILE A 1 85 ? -11.399 -4.014 8.104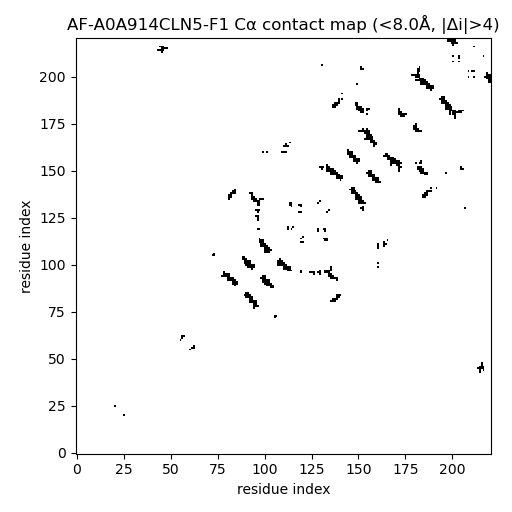 1.00 97.88 85 ILE A C 1
ATOM 643 O O . ILE A 1 85 ? -11.152 -3.178 8.970 1.00 97.88 85 ILE A O 1
ATOM 647 N N . VAL A 1 86 ? -12.620 -4.506 7.897 1.00 97.06 86 VAL A N 1
ATOM 648 C CA . VAL A 1 86 ? -13.809 -4.084 8.652 1.00 97.06 86 VAL A CA 1
ATOM 649 C C . VAL A 1 86 ? -14.407 -5.293 9.361 1.00 97.06 86 VAL A C 1
ATOM 651 O O . VAL A 1 86 ? -15.001 -6.158 8.722 1.00 97.06 86 VAL A O 1
ATOM 654 N N . GLU A 1 87 ? -14.241 -5.359 10.680 1.00 96.06 87 GLU A N 1
ATOM 655 C CA . GLU A 1 87 ? -14.608 -6.514 11.508 1.00 96.06 87 GLU A CA 1
ATOM 656 C C . GLU A 1 87 ? -15.109 -6.032 12.875 1.00 96.06 87 GLU A C 1
ATOM 658 O O . GLU A 1 87 ? -14.454 -5.214 13.518 1.00 96.06 87 GLU A O 1
ATOM 663 N N . ASP A 1 88 ? -16.263 -6.527 13.334 1.00 93.62 88 ASP A N 1
ATOM 664 C CA . ASP A 1 88 ? -16.794 -6.287 14.689 1.00 93.62 88 ASP A CA 1
ATOM 665 C C . ASP A 1 88 ? -16.793 -4.806 15.138 1.00 93.62 88 ASP A C 1
ATOM 667 O O . ASP A 1 88 ? -16.426 -4.473 16.265 1.00 93.62 88 ASP A O 1
ATOM 671 N N . GLY A 1 89 ? -17.162 -3.885 14.239 1.00 93.31 89 GLY A N 1
ATOM 672 C CA . GLY A 1 89 ? -17.175 -2.438 14.519 1.00 93.31 89 GLY A CA 1
ATOM 673 C C . GLY A 1 89 ? -15.787 -1.782 14.590 1.00 93.31 89 GLY A C 1
ATOM 674 O O . GLY A 1 89 ? -15.675 -0.598 14.906 1.00 93.31 89 GLY A O 1
ATOM 675 N N . THR A 1 90 ? -14.732 -2.531 14.274 1.00 96.94 90 THR A N 1
ATOM 676 C CA . THR A 1 90 ? -13.357 -2.050 14.139 1.00 96.94 90 THR A CA 1
ATOM 677 C C . THR A 1 90 ? -12.984 -1.949 12.663 1.00 96.94 90 THR A C 1
ATOM 679 O O . THR A 1 90 ? -13.260 -2.851 11.874 1.00 96.94 90 THR A O 1
ATOM 682 N N . ILE A 1 91 ? -12.314 -0.860 12.296 1.00 97.81 91 ILE A N 1
ATOM 683 C CA . ILE A 1 91 ? -11.700 -0.675 10.984 1.00 97.81 91 ILE A CA 1
ATOM 684 C C . ILE A 1 91 ? -10.187 -0.629 11.175 1.00 97.81 91 ILE A C 1
ATOM 686 O O . ILE A 1 91 ? -9.686 0.201 11.931 1.00 97.81 91 ILE A O 1
ATOM 690 N N . TYR A 1 92 ? -9.454 -1.491 10.481 1.00 98.25 92 TYR A N 1
ATOM 691 C CA . TYR A 1 92 ? -8.016 -1.324 10.308 1.00 98.25 92 TYR A CA 1
ATOM 692 C C . TYR A 1 92 ? -7.754 -0.685 8.955 1.00 98.25 92 TYR A C 1
ATOM 694 O O . TYR A 1 92 ? -8.313 -1.141 7.962 1.00 98.25 92 TYR A O 1
ATOM 702 N N . ALA A 1 93 ? -6.930 0.356 8.915 1.00 97.94 93 ALA A N 1
ATOM 703 C CA . ALA A 1 93 ? -6.638 1.091 7.690 1.00 97.94 93 ALA A CA 1
ATOM 704 C C . ALA A 1 93 ? -5.131 1.234 7.486 1.00 97.94 93 ALA A C 1
ATOM 706 O O . ALA A 1 93 ? -4.432 1.738 8.366 1.00 97.94 93 ALA A O 1
ATOM 707 N N . ALA A 1 94 ? -4.653 0.820 6.317 1.00 97.06 94 ALA A N 1
ATOM 708 C CA . ALA A 1 94 ? -3.322 1.149 5.824 1.00 97.06 94 ALA A CA 1
ATOM 709 C C . ALA A 1 94 ? -3.351 2.549 5.208 1.00 97.06 94 ALA A C 1
ATOM 711 O O . ALA A 1 94 ? -4.169 2.798 4.324 1.00 97.06 94 ALA A O 1
ATOM 712 N N . VAL A 1 95 ? -2.498 3.459 5.677 1.00 95.06 95 VAL A N 1
ATOM 713 C CA . VAL A 1 95 ? -2.505 4.863 5.241 1.00 95.06 95 VAL A CA 1
ATOM 714 C C . VAL A 1 95 ? -1.178 5.274 4.619 1.00 95.06 95 VAL A C 1
ATOM 716 O O . VAL A 1 95 ? -0.148 4.624 4.794 1.00 95.06 95 VAL A O 1
ATOM 719 N N . GLU A 1 96 ? -1.220 6.367 3.866 1.00 93.19 96 GLU A N 1
ATOM 720 C CA . GLU A 1 96 ? -0.162 6.747 2.934 1.00 93.19 96 GLU A CA 1
ATOM 721 C C . GLU A 1 96 ? 1.202 7.022 3.587 1.00 93.19 96 GLU A C 1
ATOM 723 O O . GLU A 1 96 ? 2.221 6.798 2.944 1.00 93.19 96 GLU A O 1
ATOM 728 N N . ASP A 1 97 ? 1.245 7.431 4.857 1.00 92.06 97 ASP A N 1
ATOM 729 C CA . ASP A 1 97 ? 2.479 7.762 5.587 1.00 92.06 97 ASP A CA 1
ATOM 730 C C . ASP A 1 97 ? 3.130 6.578 6.326 1.00 92.06 97 ASP A C 1
ATOM 732 O O . ASP A 1 97 ? 3.921 6.775 7.250 1.00 92.06 97 ASP A O 1
ATOM 736 N N . GLY A 1 98 ? 2.814 5.341 5.936 1.00 94.62 98 GLY A N 1
ATOM 737 C CA . GLY A 1 98 ? 3.454 4.162 6.526 1.00 94.62 98 GLY A CA 1
ATOM 738 C C . GLY A 1 98 ? 2.889 3.787 7.896 1.00 94.62 98 GLY A C 1
ATOM 739 O O . GLY A 1 98 ? 3.595 3.203 8.724 1.00 94.62 98 GLY A O 1
ATOM 740 N N . ARG A 1 99 ? 1.624 4.134 8.166 1.00 95.50 99 ARG A N 1
ATOM 741 C CA . ARG A 1 99 ? 0.910 3.736 9.385 1.00 95.50 99 ARG A CA 1
ATOM 742 C C . ARG A 1 99 ? -0.200 2.731 9.108 1.00 95.50 99 ARG A C 1
ATOM 744 O O . ARG A 1 99 ? -0.864 2.768 8.074 1.00 95.50 99 ARG A O 1
ATOM 751 N N . ILE A 1 100 ? -0.441 1.878 10.098 1.00 97.94 100 ILE A N 1
ATOM 752 C CA . ILE A 1 100 ? -1.644 1.055 10.217 1.00 97.94 100 ILE A CA 1
ATOM 753 C C . ILE A 1 100 ? -2.473 1.612 11.367 1.00 97.94 100 ILE A C 1
ATOM 755 O O . ILE A 1 100 ? -2.025 1.626 12.514 1.00 97.94 100 ILE A O 1
ATOM 759 N N . LEU A 1 101 ? -3.678 2.080 11.071 1.00 97.69 101 LEU A N 1
ATOM 760 C CA . LEU A 1 101 ? -4.595 2.647 12.052 1.00 97.69 101 LEU A CA 1
ATOM 761 C C . LEU A 1 101 ? -5.593 1.587 12.503 1.00 97.69 101 LEU A C 1
ATOM 763 O O . LEU A 1 101 ? -6.105 0.840 11.677 1.00 97.69 101 LEU A O 1
ATOM 767 N N . LYS A 1 102 ? -5.918 1.566 13.795 1.00 98.06 102 LYS A N 1
ATOM 768 C CA . LYS A 1 102 ? -7.090 0.880 14.345 1.00 98.06 102 LYS A CA 1
ATOM 769 C C . LYS A 1 102 ? -8.120 1.931 14.722 1.00 98.06 102 LYS A C 1
ATOM 771 O O . LYS A 1 102 ? -7.873 2.770 15.591 1.00 98.06 102 LYS A O 1
ATOM 776 N N . VAL A 1 103 ? -9.276 1.862 14.086 1.00 98.19 103 VAL A N 1
ATOM 777 C CA . VAL A 1 103 ? -10.381 2.801 14.240 1.00 98.19 103 VAL A CA 1
ATOM 778 C C . VAL A 1 103 ? -11.567 2.065 14.847 1.00 98.19 103 VAL A C 1
ATOM 780 O O . VAL A 1 103 ? -11.972 1.023 14.344 1.00 98.19 103 VAL A O 1
ATOM 783 N N . VAL A 1 104 ? -12.121 2.597 15.930 1.00 97.62 104 VAL A N 1
ATOM 784 C CA . VAL A 1 104 ? -13.317 2.069 16.604 1.00 97.62 104 VAL A CA 1
ATOM 785 C C . VAL A 1 104 ? -14.266 3.237 16.819 1.00 97.62 104 VAL A C 1
ATOM 787 O O . VAL A 1 104 ? -13.826 4.310 17.236 1.00 97.62 104 VAL A O 1
ATOM 790 N N . ASP A 1 105 ? -15.543 3.059 16.480 1.00 93.69 105 ASP A N 1
ATOM 791 C CA . ASP A 1 105 ? -16.573 4.105 16.582 1.00 93.69 105 ASP A CA 1
ATOM 792 C C . ASP A 1 105 ? -16.146 5.439 15.934 1.00 93.69 105 ASP A C 1
ATOM 794 O O . ASP A 1 105 ? -16.303 6.524 16.501 1.00 93.69 105 ASP A O 1
ATOM 798 N N . GLY A 1 106 ? -15.515 5.354 14.757 1.00 93.25 106 GLY A N 1
ATOM 799 C CA . GLY A 1 106 ? -15.050 6.517 13.995 1.00 93.25 106 GLY A CA 1
ATOM 800 C C . GLY A 1 106 ? -13.830 7.241 14.578 1.00 93.25 106 GLY A C 1
ATOM 801 O O . GLY A 1 106 ? -13.481 8.316 14.093 1.00 93.25 106 GLY A O 1
ATOM 802 N N . LYS A 1 107 ? -13.168 6.683 15.600 1.00 96.38 107 LYS A N 1
ATOM 803 C CA . LYS A 1 107 ? -11.996 7.277 16.261 1.00 96.38 107 LYS A CA 1
ATOM 804 C C . LYS A 1 107 ? -10.778 6.378 16.148 1.00 96.38 107 LYS A C 1
ATOM 806 O O . LYS A 1 107 ? -10.878 5.172 16.349 1.00 96.38 107 LYS A O 1
ATOM 811 N N . ILE A 1 108 ? -9.615 6.970 15.891 1.00 97.00 108 ILE A N 1
ATOM 812 C CA . ILE A 1 108 ? -8.335 6.256 15.950 1.00 97.00 108 ILE A CA 1
ATOM 813 C C . ILE A 1 108 ? -8.057 5.922 17.419 1.00 97.00 108 ILE A C 1
ATOM 815 O O . ILE A 1 108 ? -7.866 6.820 18.238 1.00 97.00 108 ILE A O 1
ATOM 819 N N . VAL A 1 109 ? -8.061 4.634 17.758 1.00 97.75 109 VAL A N 1
ATOM 820 C CA . VAL A 1 109 ? -7.772 4.143 19.117 1.00 97.75 109 VAL A CA 1
ATOM 821 C C . VAL A 1 109 ? -6.355 3.592 19.247 1.00 97.75 109 VAL A C 1
ATOM 823 O O . VAL A 1 109 ? -5.844 3.472 20.359 1.00 97.75 109 VAL A O 1
ATOM 826 N N . LYS A 1 110 ? -5.721 3.242 18.122 1.00 97.25 110 LYS A N 1
ATOM 827 C CA . LYS A 1 110 ? -4.334 2.778 18.062 1.00 97.25 110 LYS A CA 1
ATOM 828 C C . LYS A 1 110 ? -3.746 3.032 16.682 1.00 97.25 110 LYS A C 1
ATOM 830 O O . LYS A 1 110 ? -4.474 3.051 15.692 1.00 97.25 110 LYS A O 1
ATOM 835 N N . GLU A 1 111 ? -2.433 3.168 16.623 1.00 95.81 111 GLU A N 1
ATOM 836 C CA . GLU A 1 111 ? -1.677 3.238 15.379 1.00 95.81 111 GLU A CA 1
ATOM 837 C C . GLU A 1 111 ? -0.371 2.453 15.519 1.00 95.81 111 GLU A C 1
ATOM 839 O O . GLU A 1 111 ? 0.197 2.373 16.609 1.00 95.81 111 GLU A O 1
ATOM 844 N N . VAL A 1 112 ? 0.089 1.874 14.415 1.00 97.38 112 VAL A N 1
ATOM 845 C CA . VAL A 1 112 ? 1.411 1.261 14.279 1.00 97.38 112 VAL A CA 1
ATOM 846 C C . VAL A 1 112 ? 2.140 1.973 13.157 1.00 97.38 112 VAL A C 1
ATOM 848 O O . VAL A 1 112 ? 1.675 1.977 12.022 1.00 97.38 112 VAL A O 1
ATOM 851 N N . ILE A 1 113 ? 3.293 2.556 13.473 1.00 96.00 113 ILE A N 1
ATOM 852 C CA . ILE A 1 113 ? 4.230 3.095 12.479 1.00 96.00 113 ILE A CA 1
ATOM 853 C C . ILE A 1 113 ? 5.122 1.947 12.013 1.00 96.00 113 ILE A C 1
ATOM 855 O O . ILE A 1 113 ? 5.800 1.345 12.851 1.00 96.00 113 ILE A O 1
ATOM 859 N N . LEU A 1 114 ? 5.124 1.655 10.710 1.00 96.81 114 LEU A N 1
ATOM 860 C CA . LEU A 1 114 ? 5.812 0.488 10.151 1.00 96.81 114 LEU A CA 1
ATOM 861 C C . LEU A 1 114 ? 7.331 0.547 10.350 1.00 96.81 114 LEU A C 1
ATOM 863 O O . LEU A 1 114 ? 7.946 -0.452 10.719 1.00 96.81 114 LEU A O 1
ATOM 867 N N . VAL A 1 115 ? 7.929 1.732 10.190 1.00 96.44 115 VAL A N 1
ATOM 868 C CA . VAL A 1 115 ? 9.373 1.946 10.364 1.00 96.44 115 VAL A CA 1
ATOM 869 C C . VAL A 1 115 ? 9.652 2.827 11.582 1.00 96.44 115 VAL A C 1
ATOM 871 O O . VAL A 1 115 ? 9.288 4.001 11.638 1.00 96.44 115 VAL A O 1
ATOM 874 N N . LYS A 1 116 ? 10.354 2.276 12.579 1.00 93.38 116 LYS A N 1
ATOM 875 C CA . LYS A 1 116 ? 10.649 2.953 13.855 1.00 93.38 116 LYS A CA 1
ATOM 876 C C . LYS A 1 116 ? 11.899 3.833 13.756 1.00 93.38 116 LYS A C 1
ATOM 878 O O . LYS A 1 116 ? 12.961 3.491 14.273 1.00 93.38 116 LYS A O 1
ATOM 883 N N . ASN A 1 117 ? 11.783 4.978 13.087 1.00 90.69 117 ASN A N 1
ATOM 884 C CA . ASN A 1 117 ? 12.834 5.996 13.052 1.00 90.69 117 ASN A CA 1
ATOM 885 C C . ASN A 1 117 ? 12.264 7.411 13.278 1.00 90.69 117 ASN A C 1
ATOM 887 O O . ASN A 1 117 ? 11.061 7.638 13.177 1.00 90.69 117 ASN A O 1
ATOM 891 N N . LYS A 1 118 ? 13.144 8.381 13.562 1.00 89.56 118 LYS A N 1
ATOM 892 C CA . LYS A 1 118 ? 12.741 9.770 13.855 1.00 89.56 118 LYS A CA 1
ATOM 893 C C . LYS A 1 118 ? 11.999 10.459 12.704 1.00 89.56 118 LYS A C 1
ATOM 895 O O . LYS A 1 118 ? 11.228 11.374 12.961 1.00 89.56 118 LYS A O 1
ATOM 900 N N . GLU A 1 119 ? 12.265 10.069 11.459 1.00 88.69 119 GLU A N 1
ATOM 901 C CA . GLU A 1 119 ? 11.655 10.667 10.266 1.00 88.69 119 GLU A CA 1
ATOM 902 C C . GLU A 1 119 ? 10.203 10.199 10.092 1.00 88.69 119 GLU A C 1
ATOM 904 O O . GLU A 1 119 ? 9.332 11.018 9.819 1.00 88.69 119 GLU A O 1
ATOM 909 N N . CYS A 1 120 ? 9.933 8.913 10.327 1.00 91.19 120 CYS A N 1
ATOM 910 C CA . CYS A 1 120 ? 8.608 8.296 10.201 1.00 91.19 120 CYS A CA 1
ATOM 911 C C . CYS A 1 120 ? 7.711 8.515 11.428 1.00 91.19 120 CYS A C 1
ATOM 913 O O . CYS A 1 120 ? 6.511 8.280 11.375 1.00 91.19 120 CYS A O 1
ATOM 915 N N . GLN A 1 121 ? 8.293 8.965 12.541 1.00 88.12 121 GLN A N 1
ATOM 916 C CA . GLN A 1 121 ? 7.581 9.338 13.768 1.00 88.12 121 GLN A CA 1
ATOM 917 C C . GLN A 1 121 ? 7.299 10.844 13.857 1.00 88.12 121 GLN A C 1
ATOM 919 O O . GLN A 1 121 ? 6.879 11.336 14.906 1.00 88.12 121 GLN A O 1
ATOM 924 N N . ALA A 1 122 ? 7.573 11.596 12.788 1.00 82.19 122 ALA A N 1
ATOM 925 C CA . ALA A 1 122 ? 7.261 13.013 12.750 1.00 82.19 122 ALA A CA 1
ATOM 926 C C . ALA A 1 122 ? 5.735 13.223 12.850 1.00 82.19 122 ALA A C 1
ATOM 928 O O . ALA A 1 122 ? 4.972 12.479 12.241 1.00 82.19 122 ALA A O 1
ATOM 929 N N . PRO A 1 123 ? 5.271 14.248 13.586 1.00 73.56 123 PRO A N 1
ATOM 930 C CA . PRO A 1 123 ? 3.840 14.499 13.786 1.00 73.56 123 PRO A CA 1
ATOM 931 C C . PRO A 1 123 ? 3.125 14.997 12.521 1.00 73.56 123 PRO A C 1
ATOM 933 O O . PRO A 1 123 ? 1.898 15.048 12.479 1.00 73.56 123 PRO A O 1
ATOM 936 N N . GLU A 1 124 ? 3.881 15.402 11.503 1.00 77.44 124 GLU A N 1
ATOM 937 C CA . GLU A 1 124 ? 3.350 15.889 10.238 1.00 77.44 124 GLU A CA 1
ATOM 938 C C . GLU A 1 124 ? 3.366 14.777 9.194 1.00 77.44 124 GLU A C 1
ATOM 940 O O . GLU A 1 124 ? 4.396 14.142 8.967 1.00 77.44 124 GLU A O 1
ATOM 945 N N . PHE A 1 125 ? 2.236 14.613 8.507 1.00 75.25 125 PHE A N 1
ATOM 946 C CA . PHE A 1 125 ? 2.136 13.772 7.322 1.00 75.25 125 PHE A CA 1
ATOM 947 C C . PHE A 1 125 ? 3.168 14.191 6.268 1.00 75.25 125 PHE A C 1
ATOM 949 O O . PHE A 1 125 ? 3.247 15.368 5.898 1.00 75.25 125 PHE A O 1
ATOM 956 N N . ARG A 1 126 ? 3.902 13.214 5.735 1.00 76.94 126 ARG A N 1
ATOM 957 C CA . ARG A 1 126 ? 4.901 13.409 4.686 1.00 76.94 126 ARG A CA 1
ATOM 958 C C . ARG A 1 126 ? 4.723 12.355 3.607 1.00 76.94 126 ARG A C 1
ATOM 960 O O . ARG A 1 126 ? 4.716 11.168 3.881 1.00 76.94 126 ARG A O 1
ATOM 967 N N . MET A 1 127 ? 4.540 12.812 2.373 1.00 76.38 127 MET A N 1
ATOM 968 C CA . MET A 1 127 ? 4.392 11.940 1.201 1.00 76.38 127 MET A CA 1
ATOM 969 C C . MET A 1 127 ? 5.751 11.644 0.546 1.00 76.38 127 MET A C 1
ATOM 971 O O . MET A 1 127 ? 5.908 10.702 -0.226 1.00 76.38 127 MET A O 1
ATOM 975 N N . ASP A 1 128 ? 6.760 12.463 0.838 1.00 84.00 128 ASP A N 1
ATOM 976 C CA . ASP A 1 128 ? 8.092 12.401 0.245 1.00 84.00 128 ASP A CA 1
ATOM 977 C C . ASP A 1 128 ? 9.005 11.353 0.892 1.00 84.00 128 ASP A C 1
ATOM 979 O O . ASP A 1 128 ? 10.052 11.051 0.322 1.00 84.00 128 ASP A O 1
ATOM 983 N N . ASN A 1 129 ? 8.609 10.755 2.017 1.00 87.69 129 ASN A N 1
ATOM 984 C CA . ASN A 1 129 ? 9.378 9.744 2.750 1.00 87.69 129 ASN A CA 1
ATOM 985 C C . ASN A 1 129 ? 8.766 8.332 2.686 1.00 87.69 129 ASN A C 1
ATOM 987 O O . ASN A 1 129 ? 9.223 7.451 3.410 1.00 87.69 129 ASN A O 1
ATOM 991 N N . THR A 1 130 ? 7.775 8.088 1.822 1.00 89.06 130 THR A N 1
ATOM 992 C CA . THR A 1 130 ? 7.123 6.769 1.675 1.00 89.06 130 THR A CA 1
ATOM 993 C C . THR A 1 130 ? 8.103 5.639 1.356 1.00 89.06 130 THR A C 1
ATOM 995 O O . THR A 1 130 ? 7.960 4.528 1.846 1.00 89.06 130 THR A O 1
ATOM 998 N N . ASP A 1 131 ? 9.177 5.934 0.625 1.00 91.50 131 ASP A N 1
ATOM 999 C CA . ASP A 1 131 ? 10.282 5.009 0.345 1.00 91.50 131 ASP A CA 1
ATOM 1000 C C . ASP A 1 131 ? 11.132 4.636 1.564 1.00 91.50 131 ASP A C 1
ATOM 1002 O O . ASP A 1 131 ? 11.832 3.627 1.539 1.00 91.50 131 ASP A O 1
ATOM 1006 N N . LYS A 1 132 ? 11.087 5.442 2.626 1.00 92.81 132 LYS A N 1
ATOM 1007 C CA . LYS A 1 132 ? 11.801 5.199 3.886 1.00 92.81 132 LYS A CA 1
ATOM 1008 C C . LYS A 1 132 ? 10.887 4.717 5.004 1.00 92.81 132 LYS A C 1
ATOM 1010 O O . LYS A 1 132 ? 11.359 4.044 5.915 1.00 92.81 132 LYS A O 1
ATOM 1015 N N . CYS A 1 133 ? 9.624 5.129 4.976 1.00 94.25 133 CYS A N 1
ATOM 1016 C CA . CYS A 1 133 ? 8.645 4.885 6.032 1.00 94.25 133 CYS A CA 1
ATOM 1017 C C . CYS A 1 133 ? 7.646 3.781 5.695 1.00 94.25 133 CYS A C 1
ATOM 1019 O O . CYS A 1 133 ? 6.927 3.331 6.585 1.00 94.25 133 CYS A O 1
ATOM 1021 N N . GLY A 1 134 ? 7.656 3.319 4.447 1.00 95.12 134 GLY A N 1
ATOM 1022 C CA . GLY A 1 134 ? 6.676 2.393 3.912 1.00 95.12 134 GLY A CA 1
ATOM 1023 C C . GLY A 1 134 ? 5.519 3.123 3.234 1.00 95.12 134 GLY A C 1
ATOM 1024 O O . GLY A 1 134 ? 5.233 4.296 3.491 1.00 95.12 134 GLY A O 1
ATOM 1025 N N . ARG A 1 135 ? 4.851 2.390 2.352 1.00 96.25 135 ARG A N 1
ATOM 1026 C CA . ARG A 1 135 ? 3.549 2.721 1.781 1.00 96.25 135 ARG A CA 1
ATOM 1027 C C . ARG A 1 135 ? 2.748 1.417 1.776 1.00 96.25 135 ARG A C 1
ATOM 1029 O O . ARG A 1 135 ? 2.857 0.665 0.807 1.00 96.25 135 ARG A O 1
ATOM 1036 N N . PRO A 1 136 ? 1.986 1.128 2.843 1.00 97.31 136 PRO A N 1
ATOM 1037 C CA . PRO A 1 136 ? 1.160 -0.066 2.907 1.00 97.31 136 PRO A CA 1
ATOM 1038 C C . PRO A 1 136 ? -0.014 0.092 1.943 1.00 97.31 136 PRO A C 1
ATOM 1040 O O . PRO A 1 136 ? -0.634 1.161 1.899 1.00 97.31 136 PRO A O 1
ATOM 1043 N N . LEU A 1 137 ? -0.284 -0.943 1.153 1.00 97.38 137 LEU A N 1
ATOM 1044 C CA . LEU A 1 137 ? -1.242 -0.906 0.048 1.00 97.38 137 LEU A CA 1
ATOM 1045 C C . LEU A 1 137 ? -2.324 -1.962 0.228 1.00 97.38 137 LEU A C 1
ATOM 1047 O O . LEU A 1 137 ? -3.475 -1.598 0.442 1.00 97.38 137 LEU A O 1
ATOM 1051 N N . GLY A 1 138 ? -1.956 -3.240 0.269 1.00 97.75 138 GLY A N 1
ATOM 1052 C CA . GLY A 1 138 ? -2.857 -4.350 0.561 1.00 97.75 138 GLY A CA 1
ATOM 1053 C C . GLY A 1 138 ? -2.807 -4.749 2.026 1.00 97.75 138 GLY A C 1
ATOM 1054 O O . GLY A 1 138 ? -1.734 -4.835 2.614 1.00 97.75 138 GLY A O 1
ATOM 1055 N N . LEU A 1 139 ? -3.964 -5.007 2.637 1.00 98.19 139 LEU A N 1
ATOM 1056 C CA . LEU A 1 139 ? -4.073 -5.373 4.052 1.00 98.19 139 LEU A CA 1
ATOM 1057 C C . LEU A 1 139 ? -5.131 -6.466 4.237 1.00 98.19 139 LEU A C 1
ATOM 1059 O O . LEU A 1 139 ? -6.275 -6.283 3.817 1.00 98.19 139 LEU A O 1
ATOM 1063 N N . ARG A 1 140 ? -4.772 -7.581 4.885 1.00 97.44 140 ARG A N 1
ATOM 1064 C CA . ARG A 1 140 ? -5.679 -8.697 5.214 1.00 97.44 140 ARG A CA 1
ATOM 1065 C C . ARG A 1 140 ? -5.471 -9.205 6.641 1.00 97.44 140 ARG A C 1
ATOM 1067 O O . ARG A 1 140 ? -4.426 -9.008 7.263 1.00 97.44 140 ARG A O 1
ATOM 1074 N N . ARG A 1 141 ? -6.494 -9.867 7.176 1.00 96.75 141 ARG A N 1
ATOM 1075 C CA . ARG A 1 141 ? -6.455 -10.543 8.475 1.00 96.75 141 ARG A CA 1
ATOM 1076 C C . ARG A 1 141 ? -5.756 -11.894 8.313 1.00 96.75 141 ARG A C 1
ATOM 1078 O O . ARG A 1 141 ? -6.318 -12.781 7.691 1.00 96.75 141 ARG A O 1
ATOM 1085 N N . LEU A 1 142 ? -4.567 -12.065 8.896 1.00 95.69 142 LEU A N 1
ATOM 1086 C CA . LEU A 1 142 ? -3.838 -13.341 8.845 1.00 95.69 142 LEU A CA 1
ATOM 1087 C C . LEU A 1 142 ? -4.280 -14.293 9.958 1.00 95.69 142 LEU A C 1
ATOM 1089 O O . LEU A 1 142 ? -4.559 -15.462 9.732 1.00 95.69 142 LEU A O 1
ATOM 1093 N N . THR A 1 143 ? -4.345 -13.785 11.188 1.00 94.19 143 THR A N 1
ATOM 1094 C CA . THR A 1 143 ? -4.865 -14.519 12.349 1.00 94.19 143 THR A CA 1
ATOM 1095 C C . THR A 1 143 ? -5.616 -13.560 13.260 1.00 94.19 143 THR A C 1
ATOM 1097 O O . THR A 1 143 ? -5.543 -12.344 13.086 1.00 94.19 143 THR A O 1
ATOM 1100 N N . LYS A 1 144 ? -6.256 -14.072 14.317 1.00 92.94 144 LYS A N 1
ATOM 1101 C CA . LYS A 1 144 ? -6.960 -13.249 15.316 1.00 92.94 144 LYS A CA 1
ATOM 1102 C C . LYS A 1 144 ? -6.166 -12.020 15.797 1.00 92.94 144 LYS A C 1
ATOM 1104 O O . LYS A 1 144 ? -6.763 -10.974 16.029 1.00 92.94 144 LYS A O 1
ATOM 1109 N N . ASN A 1 145 ? -4.841 -12.129 15.916 1.00 94.44 145 ASN A N 1
ATOM 1110 C CA . ASN A 1 145 ? -3.990 -11.051 16.435 1.00 94.44 145 ASN A CA 1
ATOM 1111 C C . ASN A 1 145 ? -3.062 -10.424 15.384 1.00 94.44 145 ASN A C 1
ATOM 1113 O O . ASN A 1 145 ? -2.438 -9.409 15.679 1.00 94.44 145 ASN A O 1
ATOM 1117 N N . LEU A 1 146 ? -2.947 -11.020 14.193 1.00 96.88 146 LEU A N 1
ATOM 1118 C CA . LEU A 1 146 ? -2.002 -10.583 13.168 1.00 96.88 146 LEU A CA 1
ATOM 1119 C C . LEU A 1 146 ? -2.724 -10.128 11.911 1.00 96.88 146 LEU A C 1
ATOM 1121 O O . LEU A 1 146 ? -3.597 -10.822 11.385 1.00 96.88 146 LEU A O 1
ATOM 1125 N N . LEU A 1 147 ? -2.295 -8.978 11.416 1.00 97.94 147 LEU A N 1
ATOM 1126 C CA . LEU A 1 147 ? -2.563 -8.530 10.063 1.00 97.94 147 LEU A CA 1
ATOM 1127 C C . LEU A 1 147 ? -1.383 -8.925 9.179 1.00 97.94 147 LEU A C 1
ATOM 1129 O O . LEU A 1 147 ? -0.258 -9.063 9.662 1.00 97.94 147 LEU A O 1
ATOM 1133 N N . ILE A 1 148 ? -1.642 -9.073 7.892 1.00 97.94 148 ILE A N 1
ATOM 1134 C CA . ILE A 1 148 ? -0.621 -9.196 6.860 1.00 97.94 148 ILE A CA 1
ATOM 1135 C C . ILE A 1 148 ? -0.838 -8.093 5.832 1.00 97.94 148 ILE A C 1
ATOM 1137 O O . ILE A 1 148 ? -1.978 -7.744 5.520 1.00 97.94 148 ILE A O 1
ATOM 1141 N N . CYS A 1 149 ? 0.256 -7.509 5.364 1.00 98.31 149 CYS A N 1
ATOM 1142 C CA . CYS A 1 149 ? 0.246 -6.327 4.527 1.00 98.31 149 CYS A CA 1
ATOM 1143 C C . CYS A 1 149 ? 1.264 -6.464 3.395 1.00 98.31 149 CYS A C 1
ATOM 1145 O O . CYS A 1 149 ? 2.386 -6.915 3.635 1.00 98.31 149 CYS A O 1
ATOM 1147 N N . THR A 1 150 ? 0.892 -6.037 2.191 1.00 98.12 150 THR A N 1
ATOM 1148 C CA . THR A 1 150 ? 1.852 -5.635 1.159 1.00 98.12 150 THR A CA 1
ATOM 1149 C C . THR A 1 150 ? 2.200 -4.170 1.371 1.00 98.12 150 THR A C 1
ATOM 1151 O O . THR A 1 150 ? 1.330 -3.309 1.510 1.00 98.12 150 THR A O 1
ATOM 1154 N N . ASP A 1 151 ? 3.489 -3.881 1.409 1.00 98.06 151 ASP A N 1
ATOM 1155 C CA . ASP A 1 151 ? 4.034 -2.537 1.415 1.00 98.06 151 ASP A CA 1
ATOM 1156 C C . ASP A 1 151 ? 4.904 -2.350 0.172 1.00 98.06 151 ASP A C 1
ATOM 1158 O O . ASP A 1 151 ? 5.754 -3.191 -0.137 1.00 98.06 151 ASP A O 1
ATOM 1162 N N . ALA A 1 152 ? 4.727 -1.220 -0.514 1.00 96.94 152 ALA A N 1
ATOM 1163 C CA . ALA A 1 152 ? 5.412 -0.931 -1.772 1.00 96.94 152 ALA A CA 1
ATOM 1164 C C . ALA A 1 152 ? 6.949 -0.916 -1.671 1.00 96.94 152 ALA A C 1
ATOM 1166 O O . ALA A 1 152 ? 7.635 -0.957 -2.695 1.00 96.94 152 ALA A O 1
ATOM 1167 N N . TYR A 1 153 ? 7.494 -0.794 -0.459 1.00 96.81 153 TYR A N 1
ATOM 1168 C CA . TYR A 1 153 ? 8.925 -0.687 -0.190 1.00 96.81 153 TYR A CA 1
ATOM 1169 C C . TYR A 1 153 ? 9.429 -1.757 0.773 1.00 96.81 153 TYR A C 1
ATOM 1171 O O . TYR A 1 153 ? 10.539 -2.249 0.586 1.00 96.81 153 TYR A O 1
ATOM 1179 N N . LEU A 1 154 ? 8.635 -2.129 1.780 1.00 97.50 154 LEU A N 1
ATOM 1180 C CA . LEU A 1 154 ? 9.018 -3.133 2.777 1.00 97.50 154 LEU A CA 1
ATOM 1181 C C . LEU A 1 154 ? 8.729 -4.573 2.317 1.00 97.50 154 LEU A C 1
ATOM 1183 O O . LEU A 1 154 ? 9.284 -5.506 2.890 1.00 97.50 154 LEU A O 1
ATOM 1187 N N . GLY A 1 155 ? 7.906 -4.762 1.279 1.00 97.50 155 GLY A N 1
ATOM 1188 C CA . GLY A 1 155 ? 7.514 -6.077 0.771 1.00 97.50 155 GLY A CA 1
ATOM 1189 C C . GLY A 1 155 ? 6.308 -6.650 1.518 1.00 97.50 155 GLY A C 1
ATOM 1190 O O . GLY A 1 155 ? 5.333 -5.943 1.752 1.00 97.50 155 GLY A O 1
ATOM 1191 N N . ILE A 1 156 ? 6.340 -7.933 1.876 1.00 98.00 156 ILE A N 1
ATOM 1192 C CA . ILE A 1 156 ? 5.254 -8.592 2.618 1.00 98.00 156 ILE A CA 1
ATOM 1193 C C . ILE A 1 156 ? 5.603 -8.594 4.101 1.00 98.00 156 ILE A C 1
ATOM 1195 O O . ILE A 1 156 ? 6.612 -9.175 4.508 1.00 98.00 156 ILE A O 1
ATOM 1199 N N . ILE A 1 157 ? 4.751 -7.984 4.920 1.00 98.38 157 ILE A N 1
ATOM 1200 C CA . ILE A 1 157 ? 4.972 -7.806 6.357 1.00 98.38 157 ILE A CA 1
ATOM 1201 C C . ILE A 1 157 ? 3.774 -8.296 7.170 1.00 98.38 157 ILE A C 1
ATOM 1203 O O . ILE A 1 157 ? 2.632 -8.263 6.715 1.00 98.38 157 ILE A O 1
ATOM 1207 N N . THR A 1 158 ? 4.022 -8.716 8.407 1.00 98.25 158 THR A N 1
ATOM 1208 C CA . THR A 1 158 ? 2.978 -8.947 9.412 1.00 98.25 158 THR A CA 1
ATOM 1209 C C . THR A 1 158 ? 2.967 -7.832 10.438 1.00 98.25 158 THR A C 1
ATOM 1211 O O . THR A 1 158 ? 4.016 -7.285 10.780 1.00 98.25 158 THR A O 1
ATOM 1214 N N . ILE A 1 159 ? 1.778 -7.510 10.943 1.00 98.62 159 ILE A N 1
ATOM 1215 C CA . ILE A 1 159 ? 1.576 -6.483 11.963 1.00 98.62 159 ILE A CA 1
ATOM 1216 C C . ILE A 1 159 ? 0.753 -7.059 13.120 1.00 98.62 159 ILE A C 1
ATOM 1218 O O . ILE A 1 159 ? -0.401 -7.452 12.943 1.00 98.62 159 ILE A O 1
ATOM 1222 N N . ASP A 1 160 ? 1.322 -7.049 14.326 1.00 98.44 160 ASP A N 1
ATOM 1223 C CA . ASP A 1 160 ? 0.578 -7.185 15.581 1.00 98.44 160 ASP A CA 1
ATOM 1224 C C . ASP A 1 160 ? 0.263 -5.777 16.095 1.00 98.44 160 ASP A C 1
ATOM 1226 O O . ASP A 1 160 ? 1.093 -5.119 16.733 1.00 98.44 160 ASP A O 1
ATOM 1230 N N . VAL A 1 161 ? -0.949 -5.306 15.794 1.00 97.88 161 VAL A N 1
ATOM 1231 C CA . VAL A 1 161 ? -1.392 -3.957 16.171 1.00 97.88 161 VAL A CA 1
ATOM 1232 C C . VA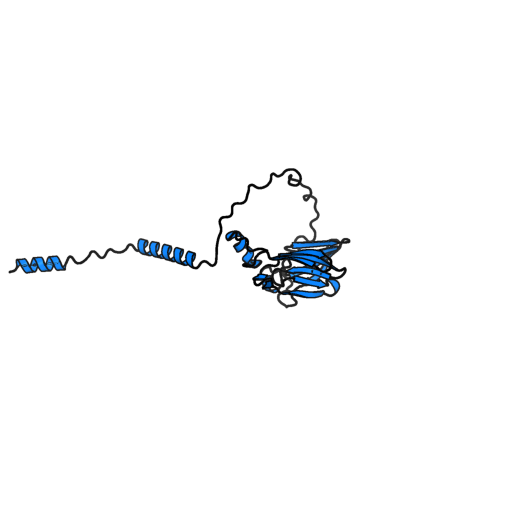L A 1 161 ? -1.404 -3.782 17.684 1.00 97.88 161 VAL A C 1
ATOM 1234 O O . VAL A 1 161 ? -1.144 -2.689 18.179 1.00 97.88 161 VAL A O 1
ATOM 1237 N N . GLU A 1 162 ? -1.669 -4.845 18.447 1.00 96.88 162 GLU A N 1
ATOM 1238 C CA . GLU A 1 162 ? -1.755 -4.725 19.895 1.00 96.88 162 GLU A CA 1
ATOM 1239 C C . GLU A 1 162 ? -0.390 -4.628 20.569 1.00 96.88 162 GLU A C 1
ATOM 1241 O O . GLU A 1 162 ? -0.250 -3.914 21.567 1.00 96.88 162 GLU A O 1
ATOM 1246 N N . LYS A 1 163 ? 0.617 -5.288 20.001 1.00 97.75 163 LYS A N 1
ATOM 1247 C CA . LYS A 1 163 ? 1.992 -5.263 20.510 1.00 97.75 163 LYS A CA 1
ATOM 1248 C C . LYS A 1 163 ? 2.884 -4.216 19.850 1.00 97.75 163 LYS A C 1
ATOM 1250 O O . LYS A 1 163 ? 4.056 -4.153 20.204 1.00 97.75 163 LYS A O 1
ATOM 1255 N N . ASP A 1 164 ? 2.352 -3.426 18.916 1.00 97.25 164 ASP A N 1
ATOM 1256 C CA . ASP A 1 164 ? 3.128 -2.486 18.096 1.00 97.25 164 ASP A CA 1
ATOM 1257 C C . ASP A 1 164 ? 4.335 -3.173 17.421 1.00 97.25 164 ASP A C 1
ATOM 1259 O O . ASP A 1 164 ? 5.455 -2.659 17.409 1.00 97.25 164 ASP A O 1
ATOM 1263 N N . LYS A 1 165 ? 4.109 -4.393 16.909 1.00 97.88 165 LYS A N 1
ATOM 1264 C CA . LYS A 1 165 ? 5.152 -5.242 16.321 1.00 97.88 165 LYS A CA 1
ATOM 1265 C C . LYS A 1 165 ? 4.941 -5.388 14.821 1.00 97.88 165 LYS A C 1
ATOM 1267 O O . LYS A 1 165 ? 3.831 -5.683 14.384 1.00 97.88 165 LYS A O 1
ATOM 1272 N N . VAL A 1 166 ? 6.025 -5.234 14.068 1.00 98.31 166 VAL A N 1
ATOM 1273 C CA . VAL A 1 166 ? 6.078 -5.449 12.621 1.00 98.31 166 VAL A CA 1
ATOM 1274 C C . VAL A 1 166 ? 7.208 -6.427 12.327 1.00 98.31 166 VAL A C 1
ATOM 1276 O O . VAL A 1 166 ? 8.322 -6.230 12.810 1.00 98.31 166 VAL A O 1
ATOM 1279 N N . ASP A 1 167 ? 6.920 -7.476 11.561 1.00 98.00 167 ASP A N 1
ATOM 1280 C CA . ASP A 1 167 ? 7.911 -8.455 11.108 1.00 98.00 167 ASP A CA 1
ATOM 1281 C C . ASP A 1 167 ? 7.825 -8.610 9.586 1.00 98.00 167 ASP A C 1
ATOM 1283 O O . ASP A 1 167 ? 6.728 -8.702 9.035 1.00 98.00 167 ASP A O 1
ATOM 1287 N N . VAL A 1 168 ? 8.970 -8.678 8.908 1.00 97.94 168 VAL A N 1
ATOM 1288 C CA . VAL A 1 168 ? 9.037 -8.888 7.456 1.00 97.94 168 VAL A CA 1
ATOM 1289 C C . VAL A 1 168 ? 8.987 -10.385 7.145 1.00 97.94 168 VAL A C 1
ATOM 1291 O O . VAL A 1 168 ? 9.755 -11.164 7.708 1.00 97.94 168 VAL A O 1
ATOM 1294 N N . ILE A 1 169 ? 8.078 -10.790 6.254 1.00 96.50 169 ILE A N 1
ATOM 1295 C CA . ILE A 1 169 ? 8.003 -12.151 5.699 1.00 96.50 169 ILE A CA 1
ATOM 1296 C C . ILE A 1 169 ? 8.862 -12.242 4.437 1.00 96.50 169 ILE A C 1
ATOM 1298 O O . ILE A 1 169 ? 9.638 -13.183 4.274 1.00 96.50 169 ILE A O 1
ATOM 1302 N N . LEU A 1 170 ? 8.706 -11.266 3.542 1.00 96.81 170 LEU A N 1
ATOM 1303 C CA . LEU A 1 170 ? 9.431 -11.177 2.282 1.00 96.81 170 LEU A CA 1
ATOM 1304 C C . LEU A 1 170 ? 9.852 -9.728 2.070 1.00 96.81 170 LEU A C 1
ATOM 1306 O O . LEU A 1 170 ? 8.999 -8.858 1.943 1.00 96.81 170 LEU A O 1
ATOM 1310 N N . GLU A 1 171 ? 11.158 -9.488 2.034 1.00 97.00 171 GLU A N 1
ATOM 1311 C CA . GLU A 1 171 ? 11.725 -8.149 1.859 1.00 97.00 171 GLU A CA 1
ATOM 1312 C C . GLU A 1 171 ? 11.304 -7.519 0.525 1.00 97.00 171 GLU A C 1
ATOM 1314 O O . GLU A 1 171 ? 11.173 -8.200 -0.500 1.00 97.00 171 GLU A O 1
ATOM 1319 N N . GLY A 1 172 ? 11.179 -6.193 0.515 1.00 95.06 172 GLY A N 1
ATOM 1320 C CA . GLY A 1 172 ? 11.127 -5.430 -0.728 1.00 95.06 172 GLY A CA 1
ATOM 1321 C C . GLY A 1 172 ? 12.336 -5.746 -1.616 1.00 95.06 172 GLY A C 1
ATOM 1322 O O . GLY A 1 172 ? 13.444 -5.981 -1.133 1.00 95.06 172 GLY A O 1
ATOM 1323 N N . ASP A 1 173 ? 12.128 -5.794 -2.934 1.00 95.62 173 ASP A N 1
ATOM 1324 C CA . ASP A 1 173 ? 13.150 -6.150 -3.933 1.00 95.62 173 ASP A CA 1
ATOM 1325 C C . ASP A 1 173 ? 13.752 -7.550 -3.820 1.00 95.62 173 ASP A C 1
ATOM 1327 O O . ASP A 1 173 ? 14.753 -7.843 -4.501 1.00 95.62 173 ASP A O 1
ATOM 1331 N N . ALA A 1 174 ? 13.158 -8.419 -3.001 1.00 96.62 174 ALA A N 1
ATOM 1332 C CA . ALA A 1 174 ? 13.489 -9.830 -3.004 1.00 96.62 174 ALA A CA 1
ATOM 1333 C C . ALA A 1 174 ? 13.351 -10.403 -4.423 1.00 96.62 174 ALA A C 1
ATOM 1335 O O . ALA A 1 174 ? 12.507 -9.985 -5.223 1.00 96.62 174 ALA A O 1
ATOM 1336 N N . LEU A 1 175 ? 14.221 -11.360 -4.752 1.00 96.56 175 LEU A N 1
ATOM 1337 C CA . LEU A 1 175 ? 14.150 -12.067 -6.025 1.00 96.56 175 LEU A CA 1
ATOM 1338 C C . LEU A 1 175 ? 13.031 -13.102 -5.955 1.00 96.56 175 LEU A C 1
ATOM 1340 O O . LEU A 1 175 ? 13.143 -14.092 -5.235 1.00 96.56 175 LEU A O 1
ATOM 1344 N N . VAL A 1 176 ? 11.990 -12.887 -6.750 1.00 94.62 176 VAL A N 1
ATOM 1345 C CA . VAL A 1 176 ? 10.899 -13.837 -6.968 1.00 94.62 176 VAL A CA 1
ATOM 1346 C C . VAL A 1 176 ? 11.043 -14.346 -8.393 1.00 94.62 176 VAL A C 1
ATOM 1348 O O . VAL A 1 176 ? 11.003 -13.562 -9.344 1.00 94.62 176 VAL A O 1
ATOM 1351 N N . GLU A 1 177 ? 11.325 -15.642 -8.533 1.00 93.25 177 GLU A N 1
ATOM 1352 C CA . GLU A 1 177 ? 11.582 -16.290 -9.830 1.00 93.25 177 GLU A CA 1
ATOM 1353 C C . GLU A 1 177 ? 12.664 -15.574 -10.666 1.00 93.25 177 GLU A C 1
ATOM 1355 O O . GLU A 1 177 ? 12.582 -15.441 -11.883 1.00 93.25 177 GLU A O 1
ATOM 1360 N N . GLY A 1 178 ? 13.702 -15.070 -9.989 1.00 93.88 178 GLY A N 1
ATOM 1361 C CA . GLY A 1 178 ? 14.841 -14.402 -10.626 1.00 93.88 178 GLY A CA 1
ATOM 1362 C C . GLY A 1 178 ? 14.631 -12.923 -10.969 1.00 93.88 178 GLY A C 1
ATOM 1363 O O . GLY A 1 178 ? 15.582 -12.285 -11.414 1.00 93.88 178 GLY A O 1
ATOM 1364 N N . THR A 1 179 ? 13.450 -12.351 -10.706 1.00 94.12 179 THR A N 1
ATOM 1365 C CA . THR A 1 179 ? 13.163 -10.921 -10.925 1.00 94.12 179 THR A CA 1
ATOM 1366 C C . THR A 1 179 ? 12.785 -10.233 -9.617 1.00 94.12 179 THR A C 1
ATOM 1368 O O . THR A 1 179 ? 12.056 -10.792 -8.794 1.00 94.12 179 THR A O 1
ATOM 1371 N N . ARG A 1 180 ? 13.295 -9.015 -9.404 1.00 95.31 180 ARG A N 1
ATOM 1372 C CA . ARG A 1 180 ? 13.038 -8.245 -8.180 1.00 95.31 180 ARG A CA 1
ATOM 1373 C C . ARG A 1 180 ? 11.569 -7.854 -8.086 1.00 95.31 180 ARG A C 1
ATOM 1375 O O . ARG A 1 180 ? 11.009 -7.350 -9.053 1.00 95.31 180 ARG A O 1
ATOM 1382 N N . MET A 1 181 ? 10.994 -8.055 -6.908 1.00 95.38 181 MET A N 1
ATOM 1383 C CA . MET A 1 181 ? 9.682 -7.533 -6.546 1.00 95.38 181 MET A CA 1
ATOM 1384 C C . MET A 1 181 ? 9.804 -6.047 -6.206 1.00 95.38 181 MET A C 1
ATOM 1386 O O . MET A 1 181 ? 10.151 -5.689 -5.079 1.00 95.38 181 MET A O 1
ATOM 1390 N N . HIS A 1 182 ? 9.613 -5.182 -7.200 1.00 93.88 182 HIS A N 1
ATOM 1391 C CA . HIS A 1 182 ? 9.809 -3.740 -7.031 1.00 93.88 182 HIS A CA 1
ATOM 1392 C C . HIS A 1 182 ? 8.586 -3.043 -6.450 1.00 93.88 182 HIS A C 1
ATOM 1394 O O . HIS A 1 182 ? 8.750 -1.988 -5.829 1.00 93.88 182 HIS A O 1
ATOM 1400 N N . PHE A 1 183 ? 7.391 -3.601 -6.650 1.00 95.69 183 PHE A N 1
ATOM 1401 C CA . PHE A 1 183 ? 6.166 -2.917 -6.284 1.00 95.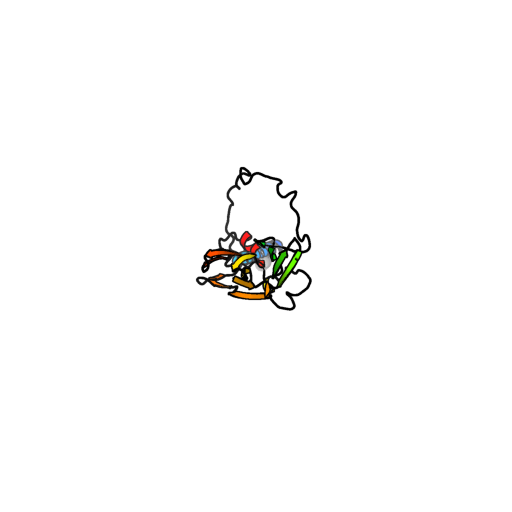69 183 PHE A CA 1
ATOM 1402 C C . PHE A 1 183 ? 5.066 -3.897 -5.860 1.00 95.69 183 PHE A C 1
ATOM 1404 O O . PHE A 1 183 ? 4.058 -4.050 -6.545 1.00 95.69 183 PHE A O 1
ATOM 1411 N N . ALA A 1 184 ? 5.258 -4.536 -4.702 1.00 96.75 184 ALA A N 1
ATOM 1412 C CA . ALA A 1 184 ? 4.207 -5.323 -4.060 1.00 96.75 184 ALA A CA 1
ATOM 1413 C C . ALA A 1 184 ? 2.988 -4.430 -3.769 1.00 96.75 184 ALA A C 1
ATOM 1415 O O . ALA A 1 184 ? 3.129 -3.422 -3.072 1.00 96.75 184 ALA A O 1
ATOM 1416 N N . ASP A 1 185 ? 1.826 -4.787 -4.316 1.00 96.62 185 ASP A N 1
ATOM 1417 C CA . ASP A 1 185 ? 0.657 -3.899 -4.356 1.00 96.62 185 ASP A CA 1
ATOM 1418 C C . ASP A 1 185 ? -0.488 -4.425 -3.490 1.00 96.62 185 ASP A C 1
ATOM 1420 O O . ASP A 1 185 ? -0.776 -3.836 -2.453 1.00 96.62 185 ASP A O 1
ATOM 1424 N N . ASP A 1 186 ? -1.056 -5.594 -3.788 1.00 97.44 186 ASP A N 1
ATOM 1425 C CA . ASP A 1 186 ? -2.083 -6.219 -2.941 1.00 97.44 186 ASP A CA 1
ATOM 1426 C C . ASP A 1 186 ? -1.770 -7.693 -2.660 1.00 97.44 186 ASP A C 1
ATOM 1428 O O . ASP A 1 186 ? -0.919 -8.310 -3.306 1.00 97.44 186 ASP A O 1
ATOM 1432 N N . LEU A 1 187 ? -2.457 -8.259 -1.669 1.00 97.19 187 LEU A N 1
ATOM 1433 C CA . LEU A 1 187 ? -2.433 -9.685 -1.369 1.00 97.19 187 LEU A CA 1
ATOM 1434 C C . LEU A 1 187 ? -3.820 -10.211 -1.017 1.00 97.19 187 LEU A C 1
ATOM 1436 O O . LEU A 1 187 ? -4.690 -9.485 -0.534 1.00 97.19 187 LEU A O 1
ATOM 1440 N N . ASP A 1 188 ? -3.990 -11.517 -1.173 1.00 97.06 188 ASP A N 1
ATOM 1441 C CA . ASP A 1 188 ? -5.100 -12.253 -0.594 1.00 97.06 188 ASP A CA 1
ATOM 1442 C C . ASP A 1 188 ? -4.650 -13.606 -0.041 1.00 97.06 188 ASP A C 1
ATOM 1444 O O . ASP A 1 188 ? -3.599 -14.147 -0.399 1.00 97.06 188 ASP A O 1
ATOM 1448 N N . LEU A 1 189 ? -5.453 -14.147 0.865 1.00 95.62 189 LEU A N 1
ATOM 1449 C CA . LEU A 1 189 ? -5.211 -15.438 1.489 1.00 95.62 189 LEU A CA 1
ATOM 1450 C C . LEU A 1 189 ? -6.008 -16.497 0.738 1.00 95.62 189 LEU A C 1
ATOM 1452 O O . LEU A 1 189 ? -7.238 -16.492 0.761 1.00 95.62 189 LEU A O 1
ATOM 1456 N N . LEU A 1 190 ? -5.305 -17.416 0.080 1.00 94.44 190 LEU A N 1
ATOM 1457 C CA . LEU A 1 190 ? -5.951 -18.569 -0.540 1.00 94.44 190 LEU A CA 1
ATOM 1458 C C . LEU A 1 190 ? -6.374 -19.583 0.532 1.00 94.44 190 LEU A C 1
ATOM 1460 O O . LEU A 1 190 ? -7.467 -20.143 0.468 1.00 94.44 190 LEU A O 1
ATOM 1464 N N . ASP A 1 191 ? -5.506 -19.795 1.521 1.00 89.19 191 ASP A N 1
ATOM 1465 C CA . ASP A 1 191 ? -5.733 -20.636 2.694 1.00 89.19 191 ASP A CA 1
ATOM 1466 C C . ASP A 1 191 ? -4.790 -20.227 3.844 1.00 89.19 191 ASP A C 1
ATOM 1468 O O . ASP A 1 191 ? -4.094 -19.214 3.764 1.00 89.19 191 ASP A O 1
ATOM 1472 N N . GLU A 1 192 ? -4.765 -21.005 4.931 1.00 78.06 192 GLU A N 1
ATOM 1473 C CA . GLU A 1 192 ? -3.957 -20.718 6.129 1.00 78.06 192 GLU A CA 1
ATOM 1474 C C . GLU A 1 192 ? -2.439 -20.668 5.873 1.00 78.06 192 GLU A C 1
ATOM 1476 O O . GLU A 1 192 ? -1.709 -20.108 6.691 1.00 78.06 192 GLU A O 1
ATOM 1481 N N . ASN A 1 193 ? -1.953 -21.242 4.767 1.00 87.25 193 ASN A N 1
ATOM 1482 C CA . ASN A 1 193 ? -0.525 -21.354 4.460 1.00 87.25 193 ASN A CA 1
ATOM 1483 C C . ASN A 1 193 ? -0.133 -20.719 3.120 1.00 87.25 193 ASN A C 1
ATOM 1485 O O . ASN A 1 193 ? 1.057 -20.674 2.799 1.00 87.25 193 ASN A O 1
ATOM 1489 N N . THR A 1 194 ? -1.102 -20.235 2.343 1.00 93.69 194 THR A N 1
ATOM 1490 C CA . THR A 1 194 ? -0.875 -19.764 0.978 1.00 93.69 194 THR A CA 1
ATOM 1491 C C . THR A 1 194 ? -1.365 -18.334 0.807 1.00 93.69 194 THR A C 1
ATOM 1493 O O . THR A 1 194 ? -2.558 -18.045 0.898 1.00 93.69 194 THR A O 1
ATOM 1496 N N . ILE A 1 195 ? -0.421 -17.443 0.508 1.00 94.75 195 ILE A N 1
ATOM 1497 C CA . ILE A 1 195 ? -0.671 -16.036 0.189 1.00 94.75 195 ILE A CA 1
ATOM 1498 C C . ILE A 1 195 ? -0.472 -15.854 -1.313 1.00 94.75 195 ILE A C 1
ATOM 1500 O O . ILE A 1 195 ? 0.557 -16.255 -1.859 1.00 94.75 195 ILE A O 1
ATOM 1504 N N . LEU A 1 196 ? -1.445 -15.230 -1.966 1.00 96.12 196 LEU A N 1
ATOM 1505 C CA . LEU A 1 196 ? -1.306 -14.699 -3.315 1.00 96.12 196 LEU A CA 1
ATOM 1506 C C . LEU A 1 196 ? -1.042 -13.206 -3.191 1.00 96.12 196 LEU A C 1
ATOM 1508 O O . LEU A 1 196 ? -1.698 -12.539 -2.400 1.00 96.12 196 LEU A O 1
ATOM 1512 N N . PHE A 1 197 ? -0.094 -12.676 -3.947 1.00 96.44 197 PHE A N 1
ATOM 1513 C CA . PHE A 1 197 ? 0.192 -11.247 -3.957 1.00 96.44 197 PHE A CA 1
ATOM 1514 C C . PHE A 1 197 ? 0.509 -10.794 -5.373 1.00 96.44 197 PHE A C 1
ATOM 1516 O O . PHE A 1 197 ? 0.943 -11.602 -6.195 1.00 96.44 197 PHE A O 1
ATOM 1523 N N . SER A 1 198 ? 0.282 -9.515 -5.642 1.00 96.88 198 SER A N 1
ATOM 1524 C CA . SER A 1 198 ? 0.633 -8.875 -6.904 1.00 96.88 198 SER A CA 1
ATOM 1525 C C . SER A 1 198 ? 1.918 -8.066 -6.768 1.00 96.88 198 SER A C 1
ATOM 1527 O O . SER A 1 198 ? 2.181 -7.426 -5.746 1.00 96.88 198 SER A O 1
ATOM 1529 N N . ASP A 1 199 ? 2.709 -8.068 -7.832 1.00 95.94 199 ASP A N 1
ATOM 1530 C CA . ASP A 1 199 ? 3.833 -7.161 -8.041 1.00 95.94 199 ASP A CA 1
ATOM 1531 C C . ASP A 1 199 ? 3.451 -6.259 -9.215 1.00 95.94 199 ASP A C 1
ATOM 1533 O O . ASP A 1 199 ? 3.551 -6.657 -10.375 1.00 95.94 199 ASP A O 1
ATOM 1537 N N . ALA A 1 200 ? 2.940 -5.059 -8.922 1.00 95.31 200 ALA A N 1
ATOM 1538 C CA . ALA A 1 200 ? 2.325 -4.172 -9.912 1.00 95.31 200 ALA A CA 1
ATOM 1539 C C . ALA A 1 200 ? 3.295 -3.740 -11.020 1.00 95.31 200 ALA A C 1
ATOM 1541 O O . ALA A 1 200 ? 2.872 -3.381 -12.121 1.00 95.31 200 ALA A O 1
ATOM 1542 N N . SER A 1 201 ? 4.599 -3.762 -10.743 1.00 94.69 201 SER A N 1
ATOM 1543 C CA . SER A 1 201 ? 5.630 -3.550 -11.747 1.00 94.69 201 SER A CA 1
ATOM 1544 C C . SER A 1 201 ? 6.970 -4.085 -11.278 1.00 94.69 201 SER A C 1
ATOM 1546 O O . SER A 1 201 ? 7.493 -3.663 -10.250 1.00 94.69 201 SER A O 1
ATOM 1548 N N . THR A 1 202 ? 7.603 -4.900 -12.117 1.00 93.81 202 THR A N 1
ATOM 1549 C CA . THR A 1 202 ? 8.990 -5.337 -11.925 1.00 93.81 202 THR A CA 1
ATOM 1550 C C . THR A 1 202 ? 10.023 -4.308 -12.396 1.00 9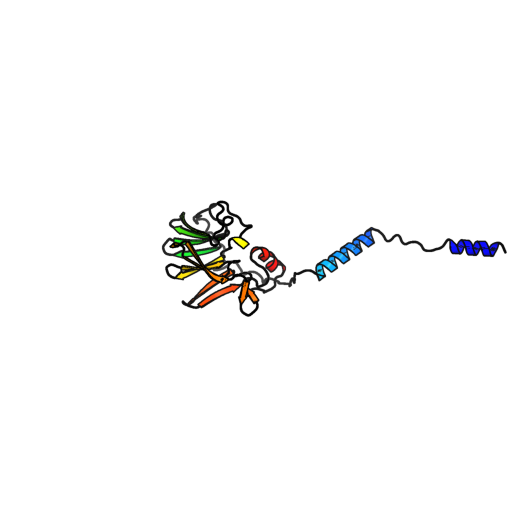3.81 202 THR A C 1
ATOM 1552 O O . THR A 1 202 ? 11.210 -4.629 -12.458 1.00 93.81 202 THR A O 1
ATOM 1555 N N . LYS A 1 203 ? 9.610 -3.094 -12.797 1.00 92.31 203 LYS A N 1
ATOM 1556 C CA . LYS A 1 203 ? 10.494 -2.040 -13.341 1.00 92.31 203 LYS A CA 1
ATOM 1557 C C . LYS A 1 203 ? 10.442 -0.750 -12.526 1.00 92.31 203 LYS A C 1
ATOM 1559 O O . LYS A 1 203 ? 11.481 -0.139 -12.277 1.00 92.31 203 LYS A O 1
ATOM 1564 N N . TYR A 1 204 ? 9.252 -0.335 -12.102 1.00 92.94 204 TYR A N 1
ATOM 1565 C CA . TYR A 1 204 ? 9.038 0.913 -11.375 1.00 92.94 204 TYR A CA 1
ATOM 1566 C C . TYR A 1 204 ? 8.445 0.656 -9.996 1.00 92.94 204 TYR A C 1
ATOM 1568 O O . TYR A 1 204 ? 7.651 -0.254 -9.807 1.00 92.94 204 TYR A O 1
ATOM 1576 N N . ARG A 1 205 ? 8.802 1.508 -9.038 1.00 93.06 205 ARG A N 1
ATOM 1577 C CA . ARG A 1 205 ? 8.237 1.499 -7.685 1.00 93.06 205 ARG A CA 1
ATOM 1578 C C . ARG A 1 205 ? 7.040 2.432 -7.597 1.00 93.06 205 ARG A C 1
ATOM 1580 O O . ARG A 1 205 ? 6.817 3.229 -8.501 1.00 93.06 205 ARG A O 1
ATOM 1587 N N . SER A 1 206 ? 6.371 2.456 -6.447 1.00 92.31 206 SER A N 1
ATOM 1588 C CA . SER A 1 206 ? 5.245 3.358 -6.165 1.00 92.31 206 SER A CA 1
ATOM 1589 C C . SER A 1 206 ? 5.478 4.823 -6.586 1.00 92.31 206 SER A C 1
ATOM 1591 O O . SER A 1 206 ? 4.757 5.332 -7.442 1.00 92.31 206 SER A O 1
ATOM 1593 N N . LYS A 1 207 ? 6.546 5.490 -6.116 1.00 91.81 207 LYS A N 1
ATOM 1594 C CA . LYS A 1 207 ? 6.883 6.877 -6.530 1.00 91.81 207 LYS A CA 1
ATOM 1595 C C . LYS A 1 207 ? 7.129 7.062 -8.033 1.00 91.81 207 LYS A C 1
ATOM 1597 O O . LYS A 1 207 ? 6.986 8.171 -8.542 1.00 91.81 207 LYS A O 1
ATOM 1602 N N . THR A 1 208 ? 7.543 6.012 -8.737 1.00 91.00 208 THR A N 1
ATOM 1603 C CA . THR A 1 208 ? 7.835 6.038 -10.178 1.00 91.00 208 THR A CA 1
ATOM 1604 C C . THR A 1 208 ? 6.758 5.344 -11.018 1.00 91.00 208 THR A C 1
ATOM 1606 O O . THR A 1 208 ? 6.889 5.271 -12.237 1.00 91.00 208 THR A O 1
ATOM 1609 N N . CYS A 1 209 ? 5.649 4.931 -10.396 1.00 88.25 209 CYS A N 1
ATOM 1610 C CA . CYS A 1 209 ? 4.494 4.296 -11.027 1.00 88.25 209 CYS A CA 1
ATOM 1611 C C . CYS A 1 209 ? 3.889 5.098 -12.197 1.00 88.25 209 CYS A C 1
ATOM 1613 O O . CYS A 1 209 ? 3.470 4.479 -13.178 1.00 88.25 209 CYS A O 1
ATOM 1615 N N . PRO A 1 210 ? 3.884 6.449 -12.204 1.00 90.19 210 PRO A N 1
ATOM 1616 C CA . PRO A 1 210 ? 3.423 7.194 -13.375 1.00 90.19 210 PRO A CA 1
ATOM 1617 C C . PRO A 1 210 ? 4.149 6.821 -14.678 1.00 90.19 210 PRO A C 1
ATOM 1619 O O . PRO A 1 210 ? 3.544 6.892 -15.744 1.00 90.19 210 PRO A O 1
ATOM 1622 N N . TYR A 1 211 ? 5.403 6.355 -14.618 1.00 90.06 211 TYR A N 1
ATOM 1623 C CA . TYR A 1 211 ? 6.117 5.900 -15.812 1.00 90.06 211 TYR A CA 1
ATOM 1624 C C . TYR A 1 211 ? 5.570 4.583 -16.379 1.00 90.06 211 TYR A C 1
ATOM 1626 O O . TYR A 1 211 ? 5.588 4.431 -17.596 1.00 90.06 211 TYR A O 1
ATOM 1634 N N . ASN A 1 212 ? 4.982 3.692 -15.564 1.00 86.12 212 ASN A N 1
ATOM 1635 C CA . ASN A 1 212 ? 4.273 2.509 -16.084 1.00 86.12 212 ASN A CA 1
ATOM 1636 C C . ASN A 1 212 ? 3.149 2.905 -17.046 1.00 86.12 212 ASN A C 1
ATOM 1638 O O . ASN A 1 212 ? 2.979 2.287 -18.091 1.00 86.12 212 ASN A O 1
ATOM 1642 N N . HIS A 1 213 ? 2.408 3.966 -16.716 1.00 84.06 213 HIS A N 1
ATOM 1643 C CA . HIS A 1 213 ? 1.293 4.442 -17.534 1.00 84.06 213 HIS A CA 1
ATOM 1644 C C . HIS A 1 213 ? 1.774 5.010 -18.873 1.00 84.06 213 HIS A C 1
ATOM 1646 O O . HIS A 1 213 ? 1.130 4.816 -19.899 1.00 84.06 213 HIS A O 1
ATOM 1652 N N . ILE A 1 214 ? 2.918 5.700 -18.864 1.00 87.25 214 ILE A N 1
ATOM 1653 C CA . ILE A 1 214 ? 3.523 6.262 -20.077 1.00 87.25 214 ILE A CA 1
ATOM 1654 C C . ILE A 1 214 ? 4.074 5.146 -20.967 1.00 87.25 214 ILE A C 1
ATOM 1656 O O . ILE A 1 214 ? 3.968 5.232 -22.188 1.00 87.25 214 ILE A O 1
ATOM 1660 N N . GLU A 1 215 ? 4.650 4.099 -20.376 1.00 90.56 215 GLU A N 1
ATOM 1661 C CA . GLU A 1 215 ? 5.204 2.990 -21.149 1.00 90.56 215 GLU A CA 1
ATOM 1662 C C . GLU A 1 215 ? 4.153 2.007 -21.662 1.00 90.56 215 GLU A C 1
ATOM 1664 O O . GLU A 1 215 ? 4.356 1.391 -22.709 1.00 90.56 215 GLU A O 1
ATOM 1669 N N . SER A 1 216 ? 3.043 1.853 -20.933 1.00 89.25 216 SER A N 1
ATOM 1670 C CA . SER A 1 216 ? 1.991 0.866 -21.216 1.00 89.25 216 SER A CA 1
ATOM 1671 C C . SER A 1 216 ? 2.505 -0.579 -21.333 1.00 89.25 216 SER A C 1
ATOM 1673 O O . SER A 1 216 ? 1.872 -1.428 -21.956 1.00 89.25 216 SER A O 1
ATOM 1675 N N . GLN A 1 217 ? 3.650 -0.870 -20.710 1.00 89.06 217 GLN A N 1
ATOM 1676 C CA . GLN A 1 217 ? 4.267 -2.193 -20.704 1.00 89.06 217 GLN A CA 1
ATOM 1677 C C . GLN A 1 217 ? 3.629 -3.084 -19.626 1.00 89.06 217 GLN A C 1
ATOM 1679 O O . GLN A 1 217 ? 3.480 -2.637 -18.482 1.00 89.06 217 GLN A O 1
ATOM 1684 N N . PRO A 1 218 ? 3.311 -4.358 -19.924 1.00 89.94 218 PRO A N 1
ATOM 1685 C CA . PRO A 1 218 ? 2.727 -5.290 -18.962 1.00 89.94 218 PRO A CA 1
ATOM 1686 C C . PRO A 1 218 ? 3.807 -5.867 -18.027 1.00 89.94 218 PRO A C 1
ATOM 1688 O O . PRO A 1 218 ? 4.102 -7.056 -18.059 1.00 89.94 218 PRO A O 1
ATOM 1691 N N . THR A 1 219 ? 4.437 -5.012 -17.216 1.00 91.31 219 THR A N 1
ATOM 1692 C CA . THR A 1 219 ? 5.525 -5.409 -16.294 1.00 91.31 219 THR A CA 1
ATOM 1693 C C . THR A 1 219 ? 5.038 -5.963 -14.955 1.00 91.31 219 THR A C 1
ATOM 1695 O O . THR A 1 219 ? 5.862 -6.354 -14.132 1.00 91.31 219 THR A O 1
ATOM 1698 N N . GLY A 1 220 ? 3.726 -5.962 -14.710 1.00 92.56 220 GLY A N 1
ATOM 1699 C CA . GLY A 1 220 ? 3.140 -6.531 -13.500 1.00 92.56 220 GLY A CA 1
ATOM 1700 C C . GLY A 1 220 ? 2.981 -8.051 -13.580 1.00 92.56 220 GLY A C 1
ATOM 1701 O O . GLY A 1 220 ? 2.913 -8.610 -14.678 1.00 92.56 220 GLY A O 1
ATOM 1702 N N . ARG A 1 221 ? 2.905 -8.711 -12.422 1.00 92.94 221 ARG A N 1
ATOM 1703 C CA . ARG A 1 221 ? 2.695 -10.161 -12.285 1.00 92.94 221 ARG A CA 1
ATOM 1704 C C . ARG A 1 221 ? 1.909 -10.518 -11.029 1.00 92.94 221 ARG A C 1
ATOM 1706 O O . ARG A 1 221 ? 1.943 -9.716 -10.066 1.00 92.94 221 ARG A O 1
#

Foldseek 3Di:
DVVVVVVVVVVVVPDDDPPPCPVVNVVVVVVVVVVVVCVVPPPFAADDDDDDPDDDCDDVNPDDCPCVPPDDFCPPNFAAFAEWDQDPQWIWTQGQLQKTFIAHPSDGPFIAFQDPDPVSPDPDRDNPCCLPRWRWHAWDDLDPQWIWTATLRQGIWIDRRVVSDIDRPAGQQDQDVNAGLRGWHYWDDPDNPDIDTKSQASPDTPVRVVSCVRRVDRRMD

InterPro domains:
  IPR011042 Six-bladed beta-propeller, TolB-like [G3DSA:2.120.10.30] (63-221)